Protein AF-A0A6A6ZU57-F1 (afdb_monomer_lite)

Organism: NCBI:txid1469910

pLDDT: mean 95.14, std 3.38, range [66.38, 98.56]

Structure (mmCIF, N/CA/C/O backbone):
data_AF-A0A6A6ZU57-F1
#
_entry.id   AF-A0A6A6ZU57-F1
#
loop_
_atom_site.group_PDB
_atom_site.id
_atom_site.type_symbol
_atom_site.label_atom_id
_atom_site.label_alt_id
_atom_site.label_comp_id
_atom_site.label_asym_id
_atom_site.label_entity_id
_atom_site.label_seq_id
_atom_site.pdbx_PDB_ins_code
_atom_site.Cartn_x
_atom_site.Cartn_y
_atom_site.Cartn_z
_atom_site.occupancy
_atom_site.B_iso_or_equiv
_atom_site.auth_seq_id
_atom_site.auth_comp_id
_atom_site.auth_asym_id
_atom_site.auth_atom_id
_atom_site.pdbx_PDB_model_num
ATOM 1 N N . LEU A 1 1 ? -26.304 -3.532 29.008 1.00 85.50 1 LEU A N 1
ATOM 2 C CA . LEU A 1 1 ? -24.822 -3.508 28.986 1.00 85.50 1 LEU A CA 1
ATOM 3 C C . LEU A 1 1 ? -24.227 -3.633 30.388 1.00 85.50 1 LEU A C 1
ATOM 5 O O . LEU A 1 1 ? -23.482 -4.578 30.589 1.00 85.50 1 LEU A O 1
ATOM 9 N N . TYR A 1 2 ? -24.625 -2.811 31.371 1.00 88.25 2 TYR A N 1
ATOM 10 C CA . TYR A 1 2 ? -24.140 -2.908 32.764 1.00 88.25 2 TYR A CA 1
ATOM 11 C C . TYR A 1 2 ? -24.148 -4.326 33.360 1.00 88.25 2 TYR A C 1
ATOM 13 O O . TYR A 1 2 ? -23.122 -4.768 33.855 1.00 88.25 2 TYR A O 1
ATOM 21 N N . ASN A 1 3 ? -25.242 -5.088 33.229 1.00 89.25 3 ASN A N 1
ATOM 22 C CA . ASN A 1 3 ? -25.292 -6.474 33.730 1.00 89.25 3 ASN A CA 1
ATOM 23 C C . ASN A 1 3 ? -24.221 -7.390 33.112 1.00 89.25 3 ASN A C 1
ATOM 25 O O . ASN A 1 3 ? -23.729 -8.286 33.787 1.00 89.25 3 ASN A O 1
ATOM 29 N N . GLN A 1 4 ? -23.853 -7.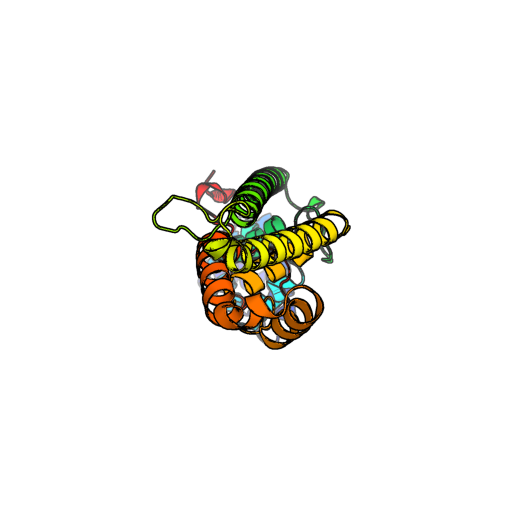173 31.843 1.00 90.62 4 GLN A N 1
ATOM 30 C CA . GLN A 1 4 ? -22.781 -7.940 31.203 1.00 90.62 4 GLN A CA 1
ATOM 31 C C . GLN A 1 4 ? -21.405 -7.529 31.741 1.00 90.62 4 GLN A C 1
ATOM 33 O O . GLN A 1 4 ? -20.574 -8.394 31.983 1.00 90.62 4 GLN A O 1
ATOM 38 N N . ILE A 1 5 ? -21.193 -6.231 31.986 1.00 89.31 5 ILE A N 1
ATOM 39 C CA . ILE A 1 5 ? -19.952 -5.706 32.576 1.00 89.31 5 ILE A CA 1
ATOM 40 C C . ILE A 1 5 ? -19.783 -6.238 34.000 1.00 89.31 5 ILE A C 1
ATOM 42 O O . ILE A 1 5 ? -18.746 -6.806 34.318 1.00 89.31 5 ILE A O 1
ATOM 46 N N . PHE A 1 6 ? -20.820 -6.139 34.839 1.00 89.25 6 PHE A N 1
ATOM 47 C CA . PHE A 1 6 ? -20.797 -6.723 36.180 1.00 89.25 6 PHE A CA 1
ATOM 48 C C . PHE A 1 6 ? -20.577 -8.234 36.131 1.00 89.25 6 PHE A C 1
ATOM 50 O O . PHE A 1 6 ? -19.793 -8.751 36.914 1.00 89.25 6 PHE A O 1
ATOM 57 N N . GLY A 1 7 ? -21.196 -8.939 35.180 1.00 88.69 7 GLY A N 1
ATOM 58 C CA . GLY A 1 7 ? -20.925 -10.357 34.948 1.00 88.69 7 GLY A CA 1
ATOM 59 C C . GLY A 1 7 ? -19.458 -10.647 34.602 1.00 88.69 7 GLY A C 1
ATOM 60 O O . GLY A 1 7 ? -18.905 -11.624 35.104 1.00 88.69 7 GLY A O 1
ATOM 61 N N . ALA A 1 8 ? -18.806 -9.789 33.813 1.00 90.31 8 ALA A N 1
ATOM 62 C CA . ALA A 1 8 ? -17.403 -9.954 33.431 1.00 90.31 8 ALA A CA 1
ATOM 63 C C . ALA A 1 8 ? -16.451 -9.918 34.643 1.00 90.31 8 ALA A C 1
ATOM 65 O O . ALA A 1 8 ? -15.504 -10.702 34.680 1.00 90.31 8 ALA A O 1
ATOM 66 N N . PHE A 1 9 ? -16.747 -9.126 35.685 1.00 88.94 9 PHE A N 1
ATOM 67 C CA . PHE A 1 9 ? -16.003 -9.173 36.960 1.00 88.94 9 PHE A CA 1
ATOM 68 C C . PHE A 1 9 ? -16.039 -10.560 37.623 1.00 88.94 9 PHE A C 1
ATOM 70 O O . PHE A 1 9 ? -15.097 -10.945 38.311 1.00 88.94 9 PHE A O 1
ATOM 77 N N . TYR A 1 10 ? -17.095 -11.337 37.379 1.00 92.06 10 TYR A N 1
ATOM 78 C CA . TYR A 1 10 ? -17.250 -12.713 37.857 1.00 92.06 10 TYR A CA 1
ATOM 79 C C . TYR A 1 10 ? -16.902 -13.758 36.787 1.00 92.06 10 TYR A C 1
ATOM 81 O O . TYR A 1 10 ? -17.312 -14.912 36.898 1.00 92.06 10 TYR A O 1
ATOM 89 N N . LYS A 1 11 ? -16.139 -13.374 35.753 1.00 87.81 11 LYS A N 1
ATOM 90 C CA . LYS A 1 11 ? -15.709 -14.241 34.642 1.00 87.81 11 LYS A CA 1
ATOM 91 C C . LYS A 1 11 ? -16.856 -14.801 33.790 1.00 87.81 11 LYS A C 1
ATOM 93 O O . LYS A 1 11 ? -16.673 -15.802 33.098 1.00 87.81 11 LYS A O 1
ATOM 98 N N . PHE A 1 12 ? -18.029 -14.165 33.797 1.00 90.44 12 PHE A N 1
ATOM 99 C CA . PHE A 1 12 ? -19.066 -14.489 32.820 1.00 90.44 12 PHE A CA 1
ATOM 100 C C . PHE A 1 12 ? -18.711 -13.902 31.453 1.00 90.44 12 PHE A C 1
ATOM 102 O O . PHE A 1 12 ? -18.324 -12.738 31.343 1.00 90.44 12 PHE A O 1
ATOM 109 N N . ALA A 1 13 ? -18.879 -14.714 30.408 1.00 90.88 13 ALA A N 1
ATOM 110 C CA . ALA A 1 13 ? -18.640 -14.287 29.038 1.00 90.88 13 ALA A CA 1
ATOM 111 C C . ALA A 1 13 ? -19.653 -13.221 28.589 1.00 90.88 13 ALA A C 1
ATOM 113 O O . ALA A 1 13 ? -20.850 -13.297 28.894 1.00 90.88 13 ALA A O 1
ATOM 114 N N . LEU A 1 14 ? -19.172 -12.249 27.820 1.00 92.88 14 LEU A N 1
ATOM 115 C CA . LEU A 1 14 ? -19.999 -11.244 27.172 1.00 92.88 14 LEU A CA 1
ATOM 116 C C . LEU A 1 14 ? -20.856 -11.888 26.084 1.00 92.88 14 LEU A C 1
ATOM 118 O O . LEU A 1 14 ? -20.416 -12.747 25.321 1.00 92.88 14 LEU A O 1
ATOM 122 N N . ARG A 1 15 ? -22.092 -11.412 25.968 1.00 94.44 15 ARG A N 1
ATOM 123 C CA . ARG A 1 15 ? -22.993 -11.755 24.868 1.00 94.44 15 ARG A CA 1
ATOM 124 C C . ARG A 1 15 ? -22.815 -10.715 23.773 1.00 94.44 15 ARG A C 1
ATOM 126 O O . ARG A 1 15 ? -23.569 -9.743 23.711 1.00 94.44 15 ARG A O 1
ATOM 133 N N . ILE A 1 16 ? -21.774 -10.917 22.970 1.00 94.88 16 ILE A N 1
ATOM 134 C CA . ILE A 1 16 ? -21.413 -10.050 21.848 1.00 94.88 16 ILE A CA 1
ATOM 135 C C . ILE A 1 16 ? -22.207 -10.502 20.610 1.00 94.88 16 ILE A C 1
ATOM 137 O O . ILE A 1 16 ? -22.107 -11.673 20.243 1.00 94.88 16 ILE A O 1
ATOM 141 N N . PRO A 1 17 ? -22.997 -9.621 19.966 1.00 94.62 17 PRO A N 1
ATOM 142 C CA . PRO A 1 17 ? -23.665 -9.940 18.705 1.00 94.62 17 PRO A CA 1
ATOM 143 C C . PRO A 1 17 ? -22.641 -10.304 17.626 1.00 94.62 17 PRO A C 1
ATOM 145 O O . PRO A 1 17 ? -21.624 -9.619 17.505 1.00 94.62 17 PRO A O 1
ATOM 148 N N . SER A 1 18 ? -22.907 -11.348 16.841 1.00 93.12 18 SER A N 1
ATOM 149 C CA . SER A 1 18 ? -21.996 -11.862 15.801 1.00 93.12 18 SER A CA 1
ATOM 150 C C . SER A 1 18 ? -22.602 -11.868 14.394 1.00 93.12 18 SER A C 1
ATOM 152 O O . SER A 1 18 ? -21.959 -12.317 13.451 1.00 93.12 18 SER A O 1
ATOM 154 N N . ASP A 1 19 ? -23.821 -11.350 14.242 1.00 93.44 19 ASP A N 1
ATOM 155 C CA . ASP A 1 19 ? -24.607 -11.389 13.002 1.00 93.44 19 ASP A CA 1
ATOM 156 C C . ASP A 1 19 ? -23.911 -10.661 11.843 1.00 93.44 19 ASP A C 1
ATOM 158 O O . ASP A 1 19 ? -23.893 -11.146 10.714 1.00 93.44 19 ASP A O 1
ATOM 162 N N . THR A 1 20 ? -23.336 -9.485 12.115 1.00 96.00 20 THR A N 1
ATOM 163 C CA . THR A 1 20 ? -22.590 -8.690 11.134 1.00 96.00 20 THR A CA 1
ATOM 164 C C . THR A 1 20 ? -21.454 -7.936 11.815 1.00 96.00 20 THR A C 1
ATOM 166 O O . THR A 1 20 ? -21.547 -7.590 12.993 1.00 96.00 20 THR A O 1
ATOM 169 N N . ILE A 1 21 ? -20.413 -7.584 11.057 1.00 96.81 21 ILE A N 1
ATOM 170 C CA . ILE A 1 21 ? -19.305 -6.780 11.589 1.00 96.81 21 ILE A CA 1
ATOM 171 C C . ILE A 1 21 ? -19.779 -5.427 12.142 1.00 96.81 21 ILE A C 1
ATOM 173 O O . ILE A 1 21 ? -19.271 -4.960 13.157 1.00 96.81 21 ILE A O 1
ATOM 177 N N . ASN A 1 22 ? -20.804 -4.827 11.530 1.00 95.19 22 ASN A N 1
ATOM 178 C CA . ASN A 1 22 ? -21.354 -3.545 11.964 1.00 95.19 22 ASN A CA 1
ATOM 179 C C . ASN A 1 22 ? -22.115 -3.662 13.291 1.00 95.19 22 ASN A C 1
ATOM 181 O O . ASN A 1 22 ? -21.954 -2.798 14.152 1.00 95.19 22 ASN A O 1
ATOM 185 N N . THR A 1 23 ? -22.910 -4.723 13.484 1.00 96.38 23 THR A N 1
ATOM 186 C CA . THR A 1 23 ? -23.616 -4.947 14.758 1.00 96.38 23 THR A CA 1
ATOM 187 C C . THR A 1 23 ? -22.633 -5.240 15.887 1.00 96.38 23 THR A C 1
ATOM 189 O O . THR A 1 23 ? -22.769 -4.670 16.973 1.00 96.38 23 THR A O 1
ATOM 192 N N . THR A 1 24 ? -21.592 -6.037 15.622 1.00 97.00 24 THR A N 1
ATOM 193 C CA . THR A 1 24 ? -20.492 -6.266 16.568 1.00 97.00 24 THR A CA 1
ATOM 194 C C . THR A 1 24 ? -19.755 -4.967 16.899 1.00 97.00 24 THR A C 1
ATOM 196 O O . THR A 1 24 ? -19.596 -4.650 18.074 1.00 97.00 24 THR A O 1
ATOM 199 N N . LEU A 1 25 ? -19.369 -4.168 15.897 1.00 96.50 25 LEU A N 1
ATOM 200 C CA . LEU A 1 25 ? -18.665 -2.897 16.094 1.00 96.50 25 LEU A CA 1
ATOM 201 C C . LEU A 1 25 ? -19.472 -1.918 16.956 1.00 96.50 25 LEU A C 1
ATOM 203 O O . LEU A 1 25 ? -18.951 -1.401 17.942 1.00 96.50 25 LEU A O 1
ATOM 207 N N . SER A 1 26 ? -20.752 -1.704 16.640 1.00 95.75 26 SER A N 1
ATOM 208 C CA . SER A 1 26 ? -21.618 -0.819 17.429 1.00 95.75 26 SER A CA 1
ATOM 209 C C . SER A 1 26 ? -21.795 -1.296 18.874 1.00 95.75 26 SER A C 1
ATOM 211 O O . SER A 1 26 ? -21.868 -0.474 19.794 1.00 95.75 26 SER A O 1
ATOM 213 N N . PHE A 1 27 ? -21.830 -2.614 19.100 1.00 96.12 27 PHE A N 1
ATOM 214 C CA . PHE A 1 27 ? -21.814 -3.176 20.449 1.00 96.12 27 PHE A CA 1
ATOM 215 C C . PHE A 1 27 ? -20.490 -2.876 21.166 1.00 96.12 27 PHE A C 1
ATOM 217 O O . PHE A 1 27 ? -20.518 -2.387 22.297 1.00 96.12 27 PHE A O 1
ATOM 224 N N . CYS A 1 28 ? -19.350 -3.122 20.511 1.00 95.75 28 CYS A N 1
ATOM 225 C CA . CYS A 1 28 ? -18.014 -2.868 21.052 1.00 95.75 28 CYS A CA 1
ATOM 226 C C . CYS A 1 28 ? -17.828 -1.395 21.439 1.00 95.75 28 CYS A C 1
ATOM 228 O O . CYS A 1 28 ? -17.395 -1.107 22.548 1.00 95.75 28 CYS A O 1
ATOM 230 N N . GLU A 1 29 ? -18.228 -0.458 20.581 1.00 95.12 29 GLU A N 1
ATOM 231 C CA . GLU A 1 29 ? -18.166 0.980 20.874 1.00 95.12 29 GLU A CA 1
ATOM 232 C C . GLU A 1 29 ? -19.027 1.356 22.089 1.00 95.12 29 GLU A C 1
ATOM 234 O O . GLU A 1 29 ? -18.595 2.109 22.963 1.00 95.12 29 GLU A O 1
ATOM 239 N N . SER A 1 30 ? -20.237 0.796 22.178 1.00 95.38 30 SER A N 1
ATOM 240 C CA . SER A 1 30 ? -21.161 1.082 23.280 1.00 95.38 30 SER A CA 1
ATOM 241 C C . SER A 1 30 ? -20.655 0.540 24.616 1.00 95.38 30 SER A C 1
ATOM 243 O O . SER A 1 30 ? -20.772 1.218 25.637 1.00 95.38 30 SER A O 1
ATOM 245 N N . ILE A 1 31 ? -20.108 -0.680 24.633 1.00 94.94 31 ILE A N 1
ATOM 246 C CA . ILE A 1 31 ? -19.596 -1.283 25.866 1.00 94.94 31 ILE A CA 1
ATOM 247 C C . ILE A 1 31 ? -18.274 -0.639 26.296 1.00 94.94 31 ILE A C 1
ATOM 249 O O . ILE A 1 31 ? -18.115 -0.383 27.485 1.00 94.94 31 ILE A O 1
ATOM 253 N N . LEU A 1 32 ? -17.391 -0.288 25.350 1.00 94.69 32 LEU A N 1
ATOM 254 C CA . LEU A 1 32 ? -16.120 0.383 25.638 1.00 94.69 32 LEU A CA 1
ATOM 255 C C . LEU A 1 32 ? -16.306 1.779 26.205 1.00 94.69 32 LEU A C 1
ATOM 257 O O . LEU A 1 32 ? -15.535 2.188 27.065 1.00 94.69 32 LEU A O 1
ATOM 261 N N . LYS A 1 33 ? -17.349 2.496 25.777 1.00 93.81 33 LYS A N 1
ATOM 262 C CA . LYS A 1 33 ? -17.713 3.763 26.409 1.00 93.81 33 LYS A CA 1
ATOM 263 C C . LYS A 1 33 ? -17.968 3.567 27.907 1.00 93.81 33 LYS A C 1
ATOM 265 O O . LYS A 1 33 ? -17.381 4.258 28.726 1.00 93.81 33 LYS A O 1
ATOM 270 N N . ILE A 1 34 ? -18.785 2.573 28.262 1.00 94.12 34 ILE A N 1
ATOM 271 C CA . ILE A 1 34 ? -19.145 2.311 29.661 1.00 94.12 34 ILE A CA 1
ATOM 272 C C . ILE A 1 34 ? -17.940 1.791 30.455 1.00 94.12 34 ILE A C 1
ATOM 274 O O . ILE A 1 34 ? -17.734 2.219 31.586 1.00 94.12 34 ILE A O 1
ATOM 278 N N . THR A 1 35 ? -17.140 0.871 29.908 1.00 94.06 35 THR A N 1
ATOM 279 C CA . THR A 1 35 ? -15.964 0.359 30.632 1.00 94.06 35 THR A CA 1
ATOM 280 C C . THR A 1 35 ? -14.837 1.372 30.726 1.00 94.06 35 THR A C 1
ATOM 282 O O . THR A 1 35 ? -14.110 1.347 31.713 1.00 94.06 35 THR A O 1
ATOM 285 N N . GLY A 1 36 ? -14.716 2.276 29.753 1.00 92.62 36 GLY A N 1
ATOM 286 C CA . GLY A 1 36 ? -13.828 3.430 29.830 1.00 92.62 36 GLY A CA 1
ATOM 287 C C . GLY A 1 36 ? -14.224 4.352 30.981 1.00 92.62 36 GLY A C 1
ATOM 288 O O . GLY A 1 36 ? -13.386 4.650 31.826 1.00 92.62 36 GLY A O 1
ATOM 289 N N . ASP A 1 37 ? -15.512 4.702 31.082 1.00 92.50 37 ASP A N 1
ATOM 290 C CA . ASP A 1 37 ? -16.044 5.526 32.179 1.00 92.50 37 ASP A CA 1
ATOM 291 C C . ASP A 1 37 ? -15.849 4.866 33.562 1.00 92.50 37 ASP A C 1
ATOM 293 O O . ASP A 1 37 ? -15.679 5.552 34.568 1.00 92.50 37 ASP A O 1
ATOM 297 N N . LEU A 1 38 ? -15.866 3.529 33.620 1.00 92.25 38 LEU A N 1
ATOM 298 C CA . LEU A 1 38 ? -15.665 2.741 34.842 1.00 92.25 38 LEU A CA 1
ATOM 299 C C . LEU A 1 38 ? -14.199 2.350 35.109 1.00 92.25 38 LEU A C 1
ATOM 301 O O . LEU A 1 38 ? -13.926 1.738 36.141 1.00 92.25 38 LEU A O 1
ATOM 305 N N . GLY A 1 39 ? -13.267 2.650 34.198 1.00 92.50 39 GLY A N 1
ATOM 306 C CA . GLY A 1 39 ? -11.856 2.267 34.315 1.00 92.50 39 GLY A CA 1
ATOM 307 C C . GLY A 1 39 ? -11.605 0.752 34.316 1.00 92.50 39 GLY A C 1
ATOM 308 O O . GLY A 1 39 ? -10.705 0.283 35.004 1.00 92.50 39 GLY A O 1
ATOM 309 N N . CYS A 1 40 ? -12.415 -0.032 33.596 1.00 93.56 40 CYS A N 1
ATOM 310 C CA . CYS A 1 40 ? -12.375 -1.501 33.632 1.00 93.56 40 CYS A CA 1
ATOM 311 C C . CYS A 1 40 ? -12.315 -2.174 32.249 1.00 93.56 40 CYS A C 1
ATOM 313 O O . CYS A 1 40 ? -12.740 -3.319 32.082 1.00 93.56 40 CYS A O 1
ATOM 315 N N . THR A 1 41 ? -11.785 -1.474 31.243 1.00 93.56 41 THR A N 1
ATOM 316 C CA . THR A 1 41 ? -11.691 -1.965 29.856 1.00 93.56 41 THR A CA 1
ATOM 317 C C . THR A 1 41 ? -10.885 -3.262 29.718 1.00 93.56 41 THR A C 1
ATOM 319 O O . THR A 1 41 ? -11.257 -4.123 28.919 1.00 93.56 41 THR A O 1
ATOM 322 N N . ASP A 1 42 ? -9.862 -3.468 30.551 1.00 92.50 42 ASP A N 1
ATOM 323 C CA . ASP A 1 42 ? -9.033 -4.685 30.543 1.00 92.50 42 ASP A CA 1
ATOM 324 C C . ASP A 1 42 ? -9.836 -5.976 30.727 1.00 92.50 42 ASP A C 1
ATOM 326 O O . ASP A 1 42 ? -9.500 -7.006 30.149 1.00 92.50 42 ASP A O 1
ATOM 330 N N . LEU A 1 43 ? -10.950 -5.921 31.466 1.00 92.50 43 LEU A N 1
ATOM 331 C CA . LEU A 1 43 ? -11.795 -7.091 31.735 1.00 92.50 43 LEU A CA 1
ATOM 332 C C . LEU A 1 43 ? -12.470 -7.652 30.480 1.00 92.50 43 LEU A C 1
ATOM 334 O O . LEU A 1 43 ? -12.891 -8.812 30.458 1.00 92.50 43 LEU A O 1
ATOM 338 N N . ILE A 1 44 ? -12.641 -6.813 29.458 1.00 92.81 44 ILE A N 1
ATOM 339 C CA . ILE A 1 44 ? -13.430 -7.134 28.267 1.00 92.81 44 ILE A CA 1
ATOM 340 C C . ILE A 1 44 ? -12.610 -7.145 26.975 1.00 92.81 44 ILE A C 1
ATOM 342 O O . ILE A 1 44 ? -13.112 -7.604 25.946 1.00 92.81 44 ILE A O 1
ATOM 346 N N . ARG A 1 45 ? -11.360 -6.671 27.034 1.00 92.88 45 ARG A N 1
ATOM 347 C CA . ARG A 1 45 ? -10.452 -6.470 25.898 1.00 92.88 45 ARG A CA 1
ATOM 348 C C . ARG A 1 45 ? -10.306 -7.732 25.041 1.00 92.88 45 ARG A C 1
ATOM 350 O O . ARG A 1 45 ? -10.623 -7.705 23.851 1.00 92.88 45 ARG A O 1
ATOM 357 N N . ASP A 1 46 ? -9.955 -8.857 25.664 1.00 91.75 46 ASP A N 1
ATOM 358 C CA . ASP A 1 46 ? -9.723 -10.138 24.976 1.00 91.75 46 ASP A CA 1
ATOM 359 C C . ASP A 1 46 ? -10.992 -10.713 24.339 1.00 91.75 46 ASP A C 1
ATOM 361 O O . ASP A 1 46 ? -10.967 -11.247 23.225 1.00 91.75 46 ASP A O 1
ATOM 365 N N . GLN A 1 47 ? -12.129 -10.585 25.029 1.00 94.31 47 GLN A N 1
ATOM 366 C CA . GLN A 1 47 ? -13.416 -11.077 24.535 1.00 94.31 47 GLN A CA 1
ATOM 367 C C . GLN A 1 47 ? -13.869 -10.282 23.307 1.00 94.31 47 GLN A C 1
ATOM 369 O O . GLN A 1 47 ? -14.334 -10.869 22.328 1.00 94.31 47 GLN A O 1
ATOM 374 N N . ILE A 1 48 ? -13.688 -8.956 23.330 1.00 95.12 48 ILE A N 1
ATOM 375 C CA . ILE A 1 48 ? -13.966 -8.090 22.181 1.00 95.12 48 ILE A CA 1
ATOM 376 C C . ILE A 1 48 ? -13.029 -8.412 21.020 1.00 95.12 48 ILE A C 1
ATOM 378 O O . ILE A 1 48 ? -13.502 -8.597 19.899 1.00 95.12 48 ILE A O 1
ATOM 382 N N . ALA A 1 49 ? -11.722 -8.505 21.277 1.00 94.38 49 ALA A N 1
ATOM 383 C CA . ALA A 1 49 ? -10.741 -8.824 20.248 1.00 94.38 49 ALA A CA 1
ATOM 384 C C . ALA A 1 49 ? -11.085 -10.153 19.558 1.00 94.38 49 ALA A C 1
ATOM 386 O O . ALA A 1 49 ? -11.151 -10.216 18.332 1.00 94.38 49 ALA A O 1
ATOM 387 N N . THR A 1 50 ? -11.409 -11.184 20.341 1.00 94.69 50 THR A N 1
ATOM 388 C CA . THR A 1 50 ? -11.817 -12.500 19.828 1.00 94.69 50 THR A CA 1
ATOM 389 C C . THR A 1 50 ? -13.080 -12.412 18.971 1.00 94.69 50 THR A C 1
ATOM 391 O O . THR A 1 50 ? -13.125 -12.975 17.876 1.00 94.69 50 THR A O 1
ATOM 394 N N . ALA A 1 51 ? -14.101 -11.681 19.427 1.00 95.75 51 ALA A N 1
ATOM 395 C CA . ALA A 1 51 ? -15.350 -11.530 18.685 1.00 95.75 51 ALA A CA 1
ATOM 396 C C . ALA A 1 51 ? -15.169 -10.770 17.362 1.00 95.75 51 ALA A C 1
ATOM 398 O O . ALA A 1 51 ? -15.777 -11.138 16.359 1.00 95.75 51 ALA A O 1
ATOM 399 N N . LEU A 1 52 ? -14.309 -9.748 17.327 1.00 96.50 52 LEU A N 1
ATOM 400 C CA . LEU A 1 52 ? -13.978 -9.029 16.095 1.00 96.50 52 LEU A CA 1
ATOM 401 C C . LEU A 1 52 ? -13.211 -9.924 15.116 1.00 96.50 52 LEU A C 1
ATOM 403 O O . LEU A 1 52 ? -13.567 -9.992 13.940 1.00 96.50 52 LEU A O 1
ATOM 407 N N . GLN A 1 53 ? -12.210 -10.664 15.598 1.00 95.12 53 GLN A N 1
ATOM 408 C CA . GLN A 1 53 ? -11.415 -11.582 14.773 1.00 95.12 53 GLN A CA 1
ATOM 409 C C . GLN A 1 53 ? -12.248 -12.732 14.185 1.00 95.12 53 GLN A C 1
ATOM 411 O O . GLN A 1 53 ? -11.943 -13.229 13.098 1.00 95.12 53 GLN A O 1
ATOM 416 N N . ALA A 1 54 ? -13.348 -13.121 14.838 1.00 96.19 54 ALA A N 1
ATOM 417 C CA . ALA A 1 54 ? -14.266 -14.134 14.320 1.00 96.19 54 ALA A CA 1
ATOM 418 C C . ALA A 1 54 ? -14.901 -13.752 12.964 1.00 96.19 54 ALA A C 1
ATOM 420 O O . ALA A 1 54 ? -15.253 -14.645 12.192 1.00 96.19 54 ALA A O 1
ATOM 421 N N . HIS A 1 55 ? -14.976 -12.456 12.629 1.00 96.38 55 HIS A N 1
ATOM 422 C CA . HIS A 1 55 ? -15.464 -11.965 11.329 1.00 96.38 55 HIS A CA 1
ATOM 423 C C . HIS A 1 55 ? -14.447 -12.105 10.186 1.00 96.38 55 HIS A C 1
ATOM 425 O O . HIS A 1 55 ? -14.809 -11.945 9.017 1.00 96.38 55 HIS A O 1
ATOM 431 N N . ARG A 1 56 ? -13.183 -12.431 10.491 1.00 94.25 56 ARG A N 1
ATOM 432 C CA . ARG A 1 56 ? -12.115 -12.711 9.516 1.00 94.25 56 ARG A CA 1
ATOM 433 C C . ARG A 1 56 ? -12.017 -11.630 8.432 1.00 94.25 56 ARG A C 1
ATOM 435 O O . ARG A 1 56 ? -11.743 -10.473 8.711 1.00 94.25 56 ARG A O 1
ATOM 442 N N . HIS A 1 57 ? -12.265 -11.991 7.178 1.00 93.81 57 HIS A N 1
ATOM 443 C CA . HIS A 1 57 ? -12.140 -11.101 6.034 1.00 93.81 57 HIS A CA 1
ATOM 444 C C . HIS A 1 57 ? -13.079 -9.880 6.086 1.00 93.81 57 HIS A C 1
ATOM 446 O O . HIS A 1 57 ? -12.705 -8.787 5.655 1.00 93.81 57 HIS A O 1
ATOM 452 N N . ALA A 1 58 ? -14.275 -10.039 6.668 1.00 96.31 58 ALA A N 1
ATOM 453 C CA . ALA A 1 58 ? -15.222 -8.938 6.823 1.00 96.31 58 ALA A CA 1
ATOM 454 C C . ALA A 1 58 ? -14.702 -7.857 7.786 1.00 96.31 58 ALA A C 1
ATOM 456 O O . ALA A 1 58 ? -15.007 -6.683 7.586 1.00 96.31 58 ALA A O 1
ATOM 457 N N . LEU A 1 59 ? -13.877 -8.228 8.776 1.00 97.50 59 LEU A N 1
ATOM 458 C CA . LEU A 1 59 ? -13.210 -7.275 9.666 1.00 97.50 59 LEU A CA 1
ATOM 459 C C . LEU A 1 59 ? -12.250 -6.377 8.878 1.00 97.50 59 LEU A C 1
ATOM 461 O O . LEU A 1 59 ? -12.401 -5.162 8.903 1.00 97.50 59 LEU A O 1
ATOM 465 N N . TYR A 1 60 ? -11.302 -6.959 8.143 1.00 97.25 60 TYR A N 1
ATOM 466 C CA . TYR A 1 60 ? -10.292 -6.184 7.408 1.00 97.25 60 TYR A CA 1
ATOM 467 C C . TYR A 1 60 ? -10.905 -5.327 6.295 1.00 97.25 60 TYR A C 1
ATOM 469 O O . TYR A 1 60 ? -10.495 -4.188 6.073 1.00 97.25 60 TYR A O 1
ATOM 477 N N . THR A 1 61 ? -11.963 -5.829 5.655 1.00 97.12 61 THR A N 1
ATOM 478 C CA . THR A 1 61 ? -12.749 -5.034 4.703 1.00 97.12 61 THR A CA 1
ATOM 479 C C . THR A 1 61 ? -13.398 -3.837 5.398 1.00 97.12 61 THR A C 1
ATOM 481 O O . THR A 1 61 ? -13.287 -2.716 4.911 1.00 97.12 61 THR A O 1
ATOM 484 N N . ALA A 1 62 ? -14.019 -4.040 6.565 1.00 97.62 62 ALA A N 1
ATOM 485 C CA . ALA A 1 62 ? -14.616 -2.952 7.334 1.00 97.62 62 ALA A CA 1
ATOM 486 C C . ALA A 1 62 ? -13.574 -1.936 7.832 1.00 97.62 62 ALA A C 1
ATOM 488 O O . ALA A 1 62 ? -13.873 -0.741 7.856 1.00 97.62 62 ALA A O 1
ATOM 489 N N . ILE A 1 63 ? -12.360 -2.382 8.183 1.00 98.12 63 ILE A N 1
ATOM 490 C CA . ILE A 1 63 ? -11.247 -1.494 8.550 1.00 98.12 63 ILE A CA 1
ATOM 491 C C . ILE A 1 63 ? -10.899 -0.570 7.386 1.00 98.12 63 ILE A C 1
ATOM 493 O O . ILE A 1 63 ? -10.861 0.642 7.570 1.00 98.12 63 ILE A O 1
ATOM 497 N N . LYS A 1 64 ? -10.728 -1.113 6.178 1.00 97.19 64 LYS A N 1
ATOM 498 C CA . LYS A 1 64 ? -10.412 -0.340 4.967 1.00 97.19 64 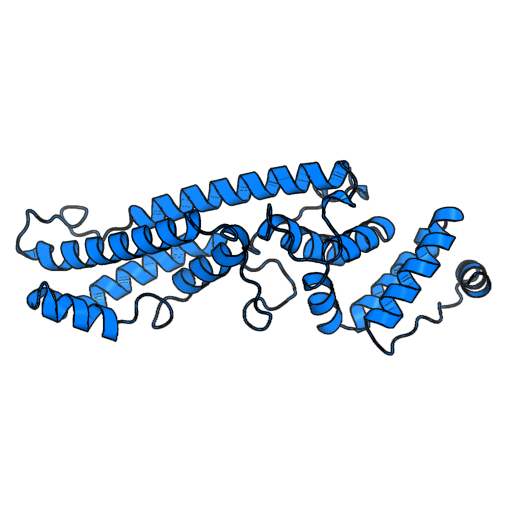LYS A CA 1
ATOM 499 C C . LYS A 1 64 ? -11.481 0.703 4.601 1.00 97.19 64 LYS A C 1
ATOM 501 O O . LYS A 1 64 ? -11.136 1.738 4.024 1.00 97.19 64 LYS A O 1
ATOM 506 N N . GLU A 1 65 ? -12.750 0.456 4.929 1.00 97.31 65 GLU A N 1
ATOM 507 C CA . GLU A 1 65 ? -13.863 1.384 4.663 1.00 97.31 65 GLU A CA 1
ATOM 508 C C . GLU A 1 65 ? -13.943 2.561 5.654 1.00 97.31 65 GLU A C 1
ATOM 510 O O . GLU A 1 65 ? -14.431 3.631 5.284 1.00 97.31 65 GLU A O 1
ATOM 515 N N . ASP A 1 66 ? -13.438 2.419 6.886 1.00 97.75 66 ASP A N 1
ATOM 516 C CA . ASP A 1 66 ? -13.347 3.541 7.834 1.00 97.75 66 ASP A CA 1
ATOM 517 C C . ASP A 1 66 ? -12.169 3.419 8.828 1.00 97.75 66 ASP A C 1
ATOM 519 O O . ASP A 1 66 ? -12.376 3.246 10.036 1.00 97.75 66 ASP A O 1
ATOM 523 N N . PRO A 1 67 ? -10.908 3.522 8.363 1.00 97.62 67 PRO A N 1
ATOM 524 C CA . PRO A 1 67 ? -9.736 3.207 9.176 1.00 97.62 67 PRO A CA 1
ATOM 525 C C . PRO A 1 67 ? -9.627 4.048 10.445 1.00 97.62 67 PRO A C 1
ATOM 527 O O . PRO A 1 67 ? -9.277 3.529 11.497 1.00 97.62 67 PRO A O 1
ATOM 530 N N . ALA A 1 68 ? -9.967 5.339 10.393 1.00 97.25 68 ALA A N 1
ATOM 531 C CA . ALA A 1 68 ? -9.866 6.211 11.563 1.00 97.25 68 ALA A CA 1
ATOM 532 C C . ALA A 1 68 ? -10.826 5.788 12.689 1.00 97.25 68 ALA A C 1
ATOM 534 O O . ALA A 1 68 ? -10.467 5.873 13.864 1.00 97.25 68 ALA A O 1
ATOM 535 N N . ARG A 1 69 ? -12.020 5.278 12.358 1.00 97.00 69 ARG A N 1
ATOM 536 C CA . ARG A 1 69 ? -12.957 4.730 13.351 1.00 97.00 69 ARG A CA 1
ATOM 537 C C . ARG A 1 69 ? -12.390 3.482 14.021 1.00 97.00 69 ARG A C 1
ATOM 539 O O . ARG A 1 69 ? -12.397 3.386 15.247 1.00 97.00 69 ARG A O 1
ATOM 546 N N . TRP A 1 70 ? -11.845 2.567 13.223 1.00 97.75 70 TRP A N 1
ATOM 547 C CA . TRP A 1 70 ? -11.217 1.343 13.722 1.00 97.75 70 TRP A CA 1
ATOM 548 C C . TRP A 1 70 ? -9.939 1.610 14.511 1.00 97.75 70 TRP A C 1
ATOM 550 O O . TRP A 1 70 ? -9.694 0.934 15.503 1.00 97.75 70 TRP A O 1
ATOM 560 N N . LEU A 1 71 ? -9.170 2.636 14.146 1.00 97.38 71 LEU A N 1
ATOM 561 C CA . LEU A 1 71 ? -7.978 3.029 14.885 1.00 97.38 71 LEU A CA 1
ATOM 562 C C . LEU A 1 71 ? -8.329 3.545 16.286 1.00 97.38 71 LEU A C 1
ATOM 564 O O . LEU A 1 71 ? -7.665 3.180 17.251 1.00 97.38 71 LEU A O 1
ATOM 568 N N . LYS A 1 72 ? -9.412 4.324 16.432 1.00 96.00 72 LYS A N 1
ATOM 569 C CA . LYS A 1 72 ? -9.918 4.735 17.757 1.00 96.00 72 LYS A CA 1
ATOM 570 C C . LYS A 1 72 ? -10.296 3.531 18.612 1.00 96.00 72 LYS A C 1
ATOM 572 O O . LYS A 1 72 ? -9.921 3.472 19.779 1.00 96.00 72 LYS A O 1
ATOM 577 N N . LEU A 1 73 ? -11.011 2.574 18.019 1.00 95.94 73 LEU A N 1
ATOM 578 C CA . LEU A 1 73 ? -11.375 1.329 18.689 1.00 95.94 73 LEU A CA 1
ATOM 579 C C . LEU A 1 73 ? -10.127 0.546 19.118 1.00 95.94 73 LEU A C 1
ATOM 581 O O . LEU A 1 73 ? -10.056 0.084 20.252 1.00 95.94 73 LEU A O 1
ATOM 585 N N . ALA A 1 74 ? -9.136 0.438 18.231 1.00 96.62 74 ALA A N 1
ATOM 586 C CA . ALA A 1 74 ? -7.883 -0.255 18.494 1.00 96.62 74 ALA A CA 1
ATOM 587 C C . ALA A 1 74 ? -7.101 0.375 19.649 1.00 96.62 74 ALA A C 1
ATOM 589 O O . ALA A 1 74 ? -6.540 -0.360 20.447 1.00 96.62 74 ALA A O 1
ATOM 590 N N . ILE A 1 75 ? -7.111 1.706 19.774 1.00 95.00 75 ILE A N 1
ATOM 591 C CA . ILE A 1 75 ? -6.478 2.424 20.888 1.00 95.00 75 ILE A CA 1
ATOM 592 C C . ILE A 1 75 ? -7.189 2.130 22.203 1.00 95.00 75 ILE A C 1
ATOM 594 O O . ILE A 1 75 ? -6.538 1.763 23.173 1.00 95.00 75 ILE A O 1
ATOM 598 N N . SER A 1 76 ? -8.521 2.220 22.241 1.00 93.94 76 SER A N 1
ATOM 599 C CA . SER A 1 76 ? -9.280 1.873 23.450 1.00 93.94 76 SER A CA 1
ATOM 600 C C . SER A 1 76 ? -9.112 0.408 23.857 1.00 93.94 76 SER A C 1
ATOM 602 O O . SER A 1 76 ? -9.226 0.086 25.034 1.00 93.94 76 SER A O 1
ATOM 604 N N . LEU A 1 77 ? -8.860 -0.473 22.887 1.00 94.88 77 LEU A N 1
ATOM 605 C CA . LEU A 1 77 ? -8.616 -1.896 23.094 1.00 94.88 77 LEU A CA 1
ATOM 606 C C . LEU A 1 77 ? -7.137 -2.266 23.188 1.00 94.88 77 LEU A C 1
ATOM 608 O O . LEU A 1 77 ? -6.870 -3.441 23.417 1.00 94.88 77 LEU A O 1
ATOM 612 N N . GLU A 1 78 ? -6.188 -1.329 23.074 1.00 95.38 78 GLU A N 1
ATOM 613 C CA . GLU A 1 78 ? -4.735 -1.601 22.957 1.00 95.38 78 GLU A CA 1
ATOM 614 C C . GLU A 1 78 ? -4.470 -2.839 22.087 1.00 95.38 78 GLU A C 1
ATOM 616 O O . GLU A 1 78 ? -3.801 -3.792 22.478 1.00 95.38 78 GLU A O 1
ATOM 621 N N . ASN A 1 79 ? -5.134 -2.881 20.929 1.00 95.69 79 ASN A N 1
ATOM 622 C CA . ASN A 1 79 ? -5.110 -4.032 20.044 1.00 95.69 79 ASN A CA 1
ATOM 623 C C . ASN A 1 79 ? -4.150 -3.785 18.881 1.00 95.69 79 ASN A C 1
ATOM 625 O O . ASN A 1 79 ? -4.494 -3.103 17.912 1.00 95.69 79 ASN A O 1
ATOM 629 N N . ASP A 1 80 ? -2.975 -4.403 18.964 1.00 96.19 80 ASP A N 1
ATOM 630 C CA . ASP A 1 80 ? -1.879 -4.274 18.002 1.00 96.19 80 ASP A CA 1
ATOM 631 C C . ASP A 1 80 ? -2.295 -4.569 16.555 1.00 96.19 80 ASP A C 1
ATOM 633 O O . ASP A 1 80 ? -1.905 -3.850 15.632 1.00 96.19 80 ASP A O 1
ATOM 637 N N . ALA A 1 81 ? -3.105 -5.611 16.340 1.00 95.81 81 ALA A N 1
ATOM 638 C CA . ALA A 1 81 ? -3.500 -6.054 15.004 1.00 95.81 81 ALA A CA 1
ATOM 639 C C . ALA A 1 81 ? -4.465 -5.063 14.338 1.00 95.81 81 ALA A C 1
ATOM 641 O O . ALA A 1 81 ? -4.261 -4.675 13.188 1.00 95.81 81 ALA A O 1
ATOM 642 N N . LEU A 1 82 ? -5.494 -4.616 15.068 1.00 97.38 82 LEU A N 1
ATOM 643 C CA . LEU A 1 82 ? -6.437 -3.607 14.576 1.00 97.38 82 LEU A CA 1
ATOM 644 C C . LEU A 1 82 ? -5.741 -2.263 14.348 1.00 97.38 82 LEU A C 1
ATOM 646 O O . LEU A 1 82 ? -6.026 -1.580 13.364 1.00 97.38 82 LEU A O 1
ATOM 650 N N . TYR A 1 83 ? -4.821 -1.902 15.247 1.00 97.88 83 TYR A N 1
ATOM 651 C CA . TYR A 1 83 ? -4.048 -0.674 15.144 1.00 97.88 83 TYR A CA 1
ATOM 652 C C . TYR A 1 83 ? -3.179 -0.687 13.899 1.00 97.88 83 TYR A C 1
ATOM 654 O O . TYR A 1 83 ? -3.276 0.227 13.088 1.00 97.88 83 TYR A O 1
ATOM 662 N N . THR A 1 84 ? -2.386 -1.743 13.716 1.00 98.00 84 THR A N 1
ATOM 663 C CA . THR A 1 84 ? -1.499 -1.909 12.561 1.00 98.00 84 THR A CA 1
ATOM 664 C C . THR A 1 84 ? -2.266 -1.791 11.250 1.00 98.00 84 THR A C 1
ATOM 666 O O . THR A 1 84 ? -1.918 -0.949 10.422 1.00 98.00 84 THR A O 1
ATOM 669 N N . GLU A 1 85 ? -3.352 -2.553 11.093 1.00 98.00 85 GLU A N 1
ATOM 670 C CA . GLU A 1 85 ? -4.154 -2.545 9.867 1.00 98.00 85 GLU A CA 1
ATOM 671 C C . GLU A 1 85 ? -4.697 -1.138 9.563 1.00 98.00 85 GLU A C 1
ATOM 673 O O . GLU A 1 85 ? -4.462 -0.572 8.492 1.00 98.00 85 GLU A O 1
ATOM 678 N N . ALA A 1 86 ? -5.389 -0.530 10.531 1.00 98.06 86 ALA A N 1
ATOM 679 C CA . ALA A 1 86 ? -6.011 0.777 10.355 1.00 98.06 86 ALA A CA 1
ATOM 680 C C . ALA A 1 86 ? -4.974 1.887 10.123 1.00 98.06 86 ALA A C 1
ATOM 682 O O . ALA A 1 86 ? -5.165 2.770 9.284 1.00 98.06 86 ALA A O 1
ATOM 683 N N . PHE A 1 87 ? -3.856 1.838 10.844 1.00 98.19 87 PHE A N 1
ATOM 684 C CA . PHE A 1 87 ? -2.799 2.834 10.767 1.00 98.19 87 PHE A CA 1
ATOM 685 C C . PHE A 1 87 ? -2.101 2.820 9.399 1.00 98.19 87 PHE A C 1
ATOM 687 O O . PHE A 1 87 ? -1.875 3.887 8.822 1.00 98.19 87 PHE A O 1
ATOM 694 N N . ILE A 1 88 ? -1.826 1.639 8.830 1.00 98.50 88 ILE A N 1
ATOM 695 C CA . ILE A 1 88 ? -1.230 1.508 7.489 1.00 98.50 88 ILE A CA 1
ATOM 696 C C . ILE A 1 88 ? -2.120 2.163 6.431 1.00 98.50 88 ILE A C 1
ATOM 698 O O . ILE A 1 8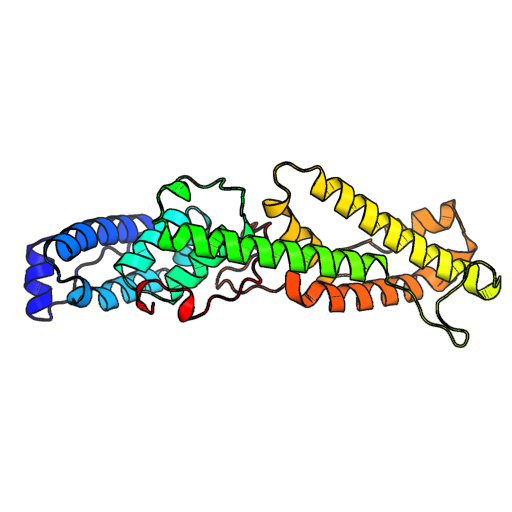8 ? -1.610 2.914 5.596 1.00 98.50 88 ILE A O 1
ATOM 702 N N . HIS A 1 89 ? -3.440 1.944 6.482 1.00 98.12 89 HIS A N 1
ATOM 703 C CA . HIS A 1 89 ? -4.369 2.589 5.551 1.00 98.12 89 HIS A CA 1
ATOM 704 C C . HIS A 1 89 ? -4.266 4.115 5.608 1.00 98.12 89 HIS A C 1
ATOM 706 O O . HIS A 1 89 ? -4.142 4.765 4.568 1.00 98.12 89 HIS A O 1
ATOM 712 N N . ILE A 1 90 ? -4.284 4.685 6.816 1.00 97.81 90 ILE A N 1
ATOM 713 C CA . ILE A 1 90 ? -4.241 6.137 7.022 1.00 97.81 90 ILE A CA 1
ATOM 714 C C . ILE A 1 90 ? -2.922 6.723 6.520 1.00 97.81 90 ILE A C 1
ATOM 716 O O . ILE A 1 90 ? -2.946 7.728 5.811 1.00 97.81 90 ILE A O 1
ATOM 720 N N . VAL A 1 91 ? -1.783 6.099 6.843 1.00 98.06 91 VAL A N 1
ATOM 721 C CA . VAL A 1 91 ? -0.470 6.569 6.373 1.00 98.06 91 VAL A CA 1
ATOM 722 C C . VAL A 1 91 ? -0.359 6.467 4.856 1.00 98.06 91 VAL A C 1
ATOM 724 O O . VAL A 1 91 ? 0.055 7.428 4.216 1.00 98.06 91 VAL A O 1
ATOM 727 N N . GLY A 1 92 ? -0.759 5.338 4.268 1.00 97.81 92 GLY A N 1
ATOM 728 C CA . GLY A 1 92 ? -0.672 5.121 2.825 1.00 97.81 92 GLY A CA 1
ATOM 729 C C . GLY A 1 92 ? -1.514 6.102 2.010 1.00 97.81 92 GLY A C 1
ATOM 730 O O . GLY A 1 92 ? -1.097 6.543 0.938 1.00 97.81 92 GLY A O 1
ATOM 731 N N . ALA A 1 93 ? -2.700 6.456 2.509 1.00 97.12 93 ALA A N 1
ATOM 732 C CA . ALA A 1 93 ? -3.599 7.393 1.842 1.00 97.12 93 ALA A CA 1
ATOM 733 C C . ALA A 1 93 ? -3.253 8.868 2.096 1.00 97.12 93 ALA A C 1
ATOM 735 O O . ALA A 1 93 ? -3.704 9.724 1.328 1.00 97.12 93 ALA A O 1
ATOM 736 N N . HIS A 1 94 ? -2.474 9.184 3.136 1.00 96.31 94 HIS A N 1
ATOM 737 C CA . HIS A 1 94 ? -2.161 10.556 3.534 1.00 96.31 94 HIS A CA 1
ATOM 738 C C . HIS A 1 94 ? -1.619 11.389 2.351 1.00 96.31 94 HIS A C 1
ATOM 740 O O . HIS A 1 94 ? -0.821 10.885 1.561 1.00 96.31 94 HIS A O 1
ATOM 746 N N . PRO A 1 95 ? -2.046 12.655 2.176 1.00 93.94 95 PRO A N 1
ATOM 747 C CA . PRO A 1 95 ? -2.987 13.420 3.004 1.00 93.94 95 PRO A CA 1
ATOM 748 C C . PRO A 1 95 ? -4.468 13.191 2.648 1.00 93.94 95 PRO A C 1
ATOM 750 O O . PRO A 1 95 ? -5.351 13.827 3.225 1.00 93.94 95 PRO A O 1
ATOM 753 N N . CYS A 1 96 ? -4.776 12.320 1.684 1.00 94.38 96 CYS A N 1
ATOM 754 C CA . CYS A 1 96 ? -6.155 12.015 1.321 1.00 94.38 96 CYS A CA 1
ATOM 755 C C . CYS A 1 96 ? -6.866 11.238 2.438 1.00 94.38 96 CYS A C 1
ATOM 757 O O . CYS A 1 96 ? -6.301 10.361 3.083 1.00 94.38 96 CYS A O 1
ATOM 759 N N . SER A 1 97 ? -8.153 11.536 2.620 1.00 91.75 97 SER A N 1
ATOM 760 C CA . SER A 1 97 ? -9.026 10.818 3.549 1.00 91.75 97 SER A CA 1
ATOM 761 C C . SER A 1 97 ? -10.448 10.742 2.983 1.00 91.75 97 SER A C 1
ATOM 763 O O . SER A 1 97 ? -11.317 11.544 3.368 1.00 91.75 97 SER A O 1
ATOM 765 N N . PRO A 1 98 ? -10.706 9.798 2.059 1.00 92.69 98 PRO A N 1
ATOM 766 C CA . PRO A 1 98 ? -12.028 9.616 1.461 1.00 92.69 98 PRO A CA 1
ATOM 767 C C . PRO A 1 98 ? -13.051 9.013 2.437 1.00 92.69 98 PRO A C 1
ATOM 769 O O . PRO A 1 98 ? -14.231 8.955 2.112 1.00 92.69 98 PRO A O 1
ATOM 772 N N . TRP A 1 99 ? -12.615 8.583 3.622 1.00 95.94 99 TRP A N 1
ATOM 773 C CA . TRP A 1 99 ? -13.443 7.868 4.588 1.00 95.94 99 TRP A CA 1
ATOM 774 C C . TRP A 1 99 ? -14.420 8.766 5.363 1.00 95.94 99 TRP A C 1
ATOM 776 O O . TRP A 1 99 ? -14.208 9.993 5.439 1.00 95.94 99 TRP A O 1
ATOM 786 N N . PRO A 1 100 ? -15.472 8.161 5.957 1.00 96.44 100 PRO A N 1
ATOM 787 C CA . PRO A 1 100 ? -16.441 8.864 6.790 1.00 96.44 100 PRO A CA 1
ATOM 788 C C . PRO A 1 100 ? -15.792 9.536 8.003 1.00 96.44 100 PRO A C 1
ATOM 790 O O . PRO A 1 100 ? -15.963 10.742 8.196 1.00 96.44 100 PRO A O 1
ATOM 793 N N . THR A 1 101 ? -15.000 8.796 8.786 1.00 95.62 101 THR A N 1
ATOM 794 C CA . THR A 1 101 ? -14.320 9.355 9.954 1.00 95.62 101 THR A CA 1
ATOM 795 C C . THR A 1 101 ? -13.044 10.062 9.513 1.00 95.62 101 THR A C 1
ATOM 797 O O . THR A 1 101 ? -12.163 9.476 8.885 1.00 95.62 101 THR A O 1
ATOM 800 N N . LYS A 1 102 ? -12.934 11.358 9.828 1.00 91.38 102 LYS A N 1
ATOM 801 C CA . LYS A 1 102 ? -11.760 12.154 9.453 1.00 91.38 102 LYS A CA 1
ATOM 802 C C . LYS A 1 102 ? -10.579 11.887 10.396 1.00 91.38 102 LYS A C 1
ATOM 804 O O . LYS A 1 102 ? -10.794 11.814 11.603 1.00 91.38 102 LYS A O 1
ATOM 809 N N . PRO A 1 103 ? -9.332 11.834 9.887 1.00 86.44 103 PRO A N 1
ATOM 810 C CA . PRO A 1 103 ? -8.128 11.696 10.704 1.00 86.44 103 PRO A CA 1
ATOM 811 C C . PRO A 1 103 ? -7.970 12.781 11.773 1.00 86.44 103 PRO A C 1
ATOM 813 O O . PRO A 1 103 ? -7.378 12.518 12.809 1.00 86.44 103 PRO A O 1
ATOM 816 N N . SER A 1 104 ? -8.553 13.968 11.576 1.00 88.00 104 SER A N 1
ATOM 817 C CA . SER A 1 104 ? -8.590 15.038 12.584 1.00 88.00 104 SER A CA 1
ATOM 818 C C . SER A 1 104 ? -9.398 14.684 13.840 1.00 88.00 104 SER A C 1
ATOM 820 O O . SER A 1 104 ? -9.335 15.404 14.827 1.00 88.00 104 SER A O 1
ATOM 822 N N . ALA A 1 105 ? -10.191 13.607 13.809 1.00 90.62 105 ALA A N 1
ATOM 823 C CA . ALA A 1 105 ? -10.882 13.074 14.981 1.00 90.62 105 ALA A CA 1
ATOM 824 C C . ALA A 1 105 ? -9.991 12.149 15.836 1.00 90.62 105 ALA A C 1
ATOM 826 O O . ALA A 1 105 ? -10.455 11.645 16.863 1.00 90.62 105 ALA A O 1
ATOM 827 N N . LEU A 1 106 ? -8.756 11.877 15.396 1.00 92.19 106 LEU A N 1
ATOM 828 C CA . LEU A 1 106 ? -7.762 11.106 16.139 1.00 92.19 106 LEU A CA 1
ATOM 829 C C . LEU A 1 106 ? -6.967 12.019 17.085 1.00 92.19 106 LEU A C 1
ATOM 831 O O . LEU A 1 106 ? -6.770 13.191 16.764 1.00 92.19 106 LEU A O 1
ATOM 835 N N . PRO A 1 107 ? -6.457 11.501 18.216 1.00 91.31 107 PRO A N 1
ATOM 836 C CA . PRO A 1 107 ? -5.579 12.263 19.102 1.00 91.31 107 PRO A CA 1
ATOM 837 C C . PRO A 1 107 ? -4.314 12.769 18.391 1.00 91.31 107 PRO A C 1
ATOM 839 O O . PRO A 1 107 ? -3.790 12.105 17.492 1.00 91.31 107 PRO A O 1
ATOM 842 N N . ASP A 1 108 ? -3.775 13.907 18.832 1.00 89.69 108 ASP A N 1
ATOM 843 C CA . ASP A 1 108 ? -2.538 14.491 18.279 1.00 89.69 108 ASP A CA 1
ATOM 844 C C . ASP A 1 108 ? -1.338 13.538 18.370 1.00 89.69 108 ASP A C 1
ATOM 846 O O . ASP A 1 108 ? -0.465 13.530 17.497 1.00 89.69 108 ASP A O 1
ATOM 850 N N . GLU A 1 109 ? -1.324 12.699 19.407 1.00 90.62 109 GLU A N 1
ATOM 851 C CA . GLU A 1 109 ? -0.350 11.625 19.627 1.00 90.62 109 GLU A CA 1
ATOM 852 C C . GLU A 1 109 ? -0.306 10.616 18.475 1.00 90.62 109 GLU A C 1
ATOM 854 O O . GLU A 1 109 ? 0.730 10.004 18.250 1.00 90.62 109 GLU A O 1
ATOM 859 N N . ILE A 1 110 ? -1.388 10.491 17.701 1.00 94.00 110 ILE A N 1
ATOM 860 C CA . ILE A 1 110 ? -1.489 9.623 16.520 1.00 94.00 110 ILE A CA 1
ATOM 861 C C . ILE A 1 110 ? -1.253 10.407 15.231 1.00 94.00 110 ILE A C 1
ATOM 863 O O . ILE A 1 110 ? -0.576 9.927 14.318 1.00 94.00 110 ILE A O 1
ATOM 867 N N . GLN A 1 111 ? -1.771 11.635 15.151 1.00 93.31 111 GLN A N 1
ATOM 868 C CA . GLN A 1 111 ? -1.625 12.473 13.959 1.00 93.31 111 GLN A CA 1
ATOM 869 C C . GLN A 1 111 ? -0.148 12.760 13.639 1.00 93.31 111 GLN A C 1
ATOM 871 O O . GLN A 1 111 ? 0.254 12.709 12.474 1.00 93.31 111 GLN A O 1
ATOM 876 N N . LYS A 1 112 ? 0.684 12.997 14.665 1.00 92.62 112 LYS A N 1
ATOM 877 C CA . LYS A 1 112 ? 2.128 13.241 14.501 1.00 92.62 112 LYS A CA 1
ATOM 878 C C . LYS A 1 112 ? 2.872 12.027 13.907 1.00 92.62 112 LYS A C 1
ATOM 880 O O . LYS A 1 112 ? 3.542 12.204 12.886 1.00 92.62 112 LYS A O 1
ATOM 885 N N . PRO A 1 113 ? 2.766 10.798 14.458 1.00 94.31 113 PRO A N 1
ATOM 886 C CA . PRO A 1 113 ? 3.311 9.594 13.829 1.00 94.31 113 PRO A CA 1
ATOM 887 C C . PRO A 1 113 ? 2.816 9.346 12.406 1.00 94.31 113 PRO A C 1
ATOM 889 O O . PRO A 1 113 ? 3.627 8.958 11.563 1.00 94.31 113 PRO A O 1
ATOM 892 N N . VAL A 1 114 ? 1.527 9.588 12.126 1.00 96.19 114 VAL A N 1
ATOM 893 C CA . VAL A 1 114 ? 0.961 9.446 10.775 1.00 96.19 114 VAL A CA 1
ATOM 894 C C . VAL A 1 114 ? 1.683 10.366 9.796 1.00 96.19 114 VAL A C 1
ATOM 896 O O . VAL A 1 114 ? 2.212 9.882 8.798 1.00 96.19 114 VAL A O 1
ATOM 899 N N . ALA A 1 115 ? 1.767 11.665 10.101 1.00 95.62 115 ALA A N 1
ATOM 900 C CA . ALA A 1 115 ? 2.447 12.636 9.246 1.00 95.62 115 ALA A CA 1
ATOM 901 C C . ALA A 1 115 ? 3.929 12.275 9.049 1.00 95.62 115 ALA A C 1
ATOM 903 O O . ALA A 1 115 ? 4.413 12.220 7.922 1.00 95.62 115 ALA A O 1
ATOM 904 N N . ARG A 1 116 ? 4.629 11.922 10.136 1.00 96.38 116 ARG A N 1
ATOM 905 C CA . ARG A 1 116 ? 6.045 11.524 10.106 1.00 96.38 116 ARG A CA 1
ATOM 906 C C . ARG A 1 116 ? 6.297 10.296 9.226 1.00 96.38 116 ARG A C 1
ATOM 908 O O . ARG A 1 116 ? 7.295 10.242 8.514 1.00 96.38 116 ARG A O 1
ATOM 915 N N . LYS A 1 117 ? 5.449 9.267 9.303 1.00 97.75 117 LYS A N 1
ATOM 916 C CA . LYS A 1 117 ? 5.605 8.063 8.470 1.00 97.75 117 LYS A CA 1
ATOM 917 C C . LYS A 1 117 ? 5.165 8.295 7.030 1.00 97.75 117 LYS A C 1
ATOM 919 O O . LYS A 1 117 ? 5.791 7.728 6.143 1.00 97.75 117 LYS A O 1
ATOM 924 N N . ALA A 1 118 ? 4.150 9.125 6.798 1.00 97.62 118 ALA A N 1
ATOM 925 C CA . ALA A 1 118 ? 3.746 9.517 5.452 1.00 97.62 118 ALA A CA 1
ATOM 926 C C . ALA A 1 118 ? 4.872 10.281 4.741 1.00 97.62 118 ALA A C 1
ATOM 928 O O . ALA A 1 118 ? 5.186 9.975 3.598 1.00 97.62 118 ALA A O 1
ATOM 929 N N . GLU A 1 119 ? 5.559 11.188 5.441 1.00 97.94 119 GLU A N 1
ATOM 930 C CA . GLU A 1 119 ? 6.728 11.891 4.905 1.00 97.94 119 GLU A CA 1
ATOM 931 C C . GLU A 1 119 ? 7.871 10.926 4.553 1.00 97.94 119 GLU A C 1
ATOM 933 O O . GLU A 1 119 ? 8.420 10.987 3.456 1.00 97.94 119 GLU A O 1
ATOM 938 N N . LYS A 1 120 ? 8.197 9.978 5.442 1.00 98.06 120 LYS A N 1
ATOM 939 C CA . LYS A 1 120 ? 9.197 8.933 5.150 1.00 98.06 120 LYS A CA 1
ATOM 940 C C . LYS A 1 120 ? 8.806 8.071 3.948 1.00 98.06 120 LYS A C 1
ATOM 942 O O . LYS A 1 120 ? 9.665 7.666 3.172 1.00 98.06 120 LYS A O 1
ATOM 947 N N . LEU A 1 121 ? 7.517 7.776 3.802 1.00 98.00 121 LEU A N 1
ATOM 948 C CA . LEU A 1 121 ? 6.995 7.024 2.668 1.00 98.00 121 LEU A CA 1
ATOM 949 C C . LEU A 1 121 ? 7.116 7.825 1.363 1.00 98.00 121 LEU A C 1
ATOM 951 O O . LEU A 1 121 ? 7.506 7.261 0.344 1.00 98.00 121 LEU A O 1
ATOM 955 N N . ASP A 1 122 ? 6.847 9.131 1.397 1.00 96.75 122 ASP A N 1
ATOM 956 C CA . ASP A 1 122 ? 7.045 10.046 0.267 1.00 96.75 122 ASP A CA 1
ATOM 957 C C . ASP A 1 122 ? 8.528 10.168 -0.131 1.00 96.75 122 ASP A C 1
ATOM 959 O O . ASP A 1 122 ? 8.849 10.190 -1.324 1.00 96.75 122 ASP A O 1
ATOM 963 N N . GLN A 1 123 ? 9.439 10.194 0.847 1.00 98.00 123 GLN A N 1
ATOM 964 C CA . GLN A 1 123 ? 10.888 10.174 0.611 1.00 98.00 123 GLN A CA 1
ATOM 965 C C . GLN A 1 123 ? 11.311 8.880 -0.093 1.00 98.00 123 GLN A C 1
ATOM 967 O O . GLN A 1 123 ? 11.938 8.944 -1.149 1.00 98.00 123 GLN A O 1
ATOM 972 N N . LEU A 1 124 ? 10.874 7.721 0.414 1.00 98.00 124 LEU A N 1
ATOM 973 C CA . LEU A 1 124 ? 11.137 6.429 -0.224 1.00 98.00 124 LEU A CA 1
ATOM 974 C C . LEU A 1 124 ? 10.562 6.363 -1.648 1.00 98.00 124 LEU A C 1
ATOM 976 O O . LEU A 1 124 ? 11.209 5.830 -2.543 1.00 98.00 124 LEU A O 1
ATOM 980 N N . CYS A 1 125 ? 9.371 6.928 -1.886 1.00 97.44 125 CYS A N 1
ATOM 981 C CA . CYS A 1 125 ? 8.827 7.044 -3.244 1.00 97.44 125 CYS A CA 1
ATOM 982 C C . CYS A 1 125 ? 9.776 7.823 -4.148 1.00 97.44 125 CYS A C 1
ATOM 984 O O . CYS A 1 125 ? 10.135 7.335 -5.210 1.00 97.44 125 CYS A O 1
ATOM 986 N N . THR A 1 126 ? 10.224 8.993 -3.701 1.00 96.69 126 THR A N 1
ATOM 987 C CA . THR A 1 126 ? 11.121 9.858 -4.478 1.00 96.69 126 THR A CA 1
ATOM 988 C C . THR A 1 126 ? 12.442 9.156 -4.810 1.00 96.69 126 THR A C 1
ATOM 990 O O . THR A 1 126 ? 12.941 9.261 -5.931 1.00 96.69 126 THR A O 1
ATOM 993 N N . GLU A 1 127 ? 13.007 8.416 -3.854 1.00 98.25 127 GLU A N 1
ATOM 994 C CA . GLU A 1 127 ? 14.229 7.627 -4.047 1.00 98.25 127 GLU A CA 1
ATOM 995 C C . GLU A 1 127 ? 14.032 6.529 -5.097 1.00 98.25 127 GLU A C 1
ATOM 997 O O . GLU A 1 127 ? 14.792 6.450 -6.062 1.00 98.25 127 GLU A O 1
ATOM 1002 N N . ILE A 1 128 ? 12.962 5.744 -4.972 1.00 98.31 128 ILE A N 1
ATOM 1003 C CA . ILE A 1 128 ? 12.648 4.659 -5.904 1.00 98.31 128 ILE A CA 1
ATOM 1004 C C . ILE A 1 128 ? 12.299 5.181 -7.304 1.00 98.31 128 ILE A C 1
ATOM 1006 O O . ILE A 1 128 ? 12.753 4.619 -8.298 1.00 98.31 128 ILE A O 1
ATOM 1010 N N . GLU A 1 129 ? 11.537 6.269 -7.417 1.00 97.88 129 GLU A N 1
ATOM 1011 C CA . GLU A 1 129 ? 11.245 6.921 -8.701 1.00 97.88 129 GLU A CA 1
ATOM 1012 C C . GLU A 1 129 ? 12.536 7.365 -9.396 1.00 97.88 129 GLU A C 1
ATOM 1014 O O . GLU A 1 129 ? 12.721 7.119 -10.591 1.00 97.88 129 GLU A O 1
ATOM 1019 N N . ARG A 1 130 ? 13.470 7.954 -8.640 1.00 98.19 130 ARG A N 1
ATOM 1020 C CA . ARG A 1 130 ? 14.793 8.323 -9.150 1.00 98.19 130 ARG A CA 1
ATOM 1021 C C . ARG A 1 130 ? 15.570 7.098 -9.630 1.00 98.19 130 ARG A C 1
ATOM 1023 O O . ARG A 1 130 ? 16.131 7.145 -10.722 1.00 98.19 130 ARG A O 1
ATOM 1030 N N . GLU A 1 131 ? 15.621 6.024 -8.848 1.00 98.38 131 GLU A N 1
ATOM 1031 C CA . GLU A 1 131 ? 16.317 4.791 -9.238 1.00 98.38 131 GLU A CA 1
ATOM 1032 C C . GLU A 1 131 ? 15.733 4.182 -10.519 1.00 98.38 131 GLU A C 1
ATOM 1034 O O . GLU A 1 131 ? 16.481 3.840 -11.438 1.00 98.38 131 GLU A O 1
ATOM 1039 N N . LEU A 1 132 ? 14.402 4.134 -10.632 1.00 98.44 132 LEU A N 1
ATOM 1040 C CA . LEU A 1 132 ? 13.700 3.661 -11.826 1.00 98.44 132 LEU A CA 1
ATOM 1041 C C . LEU A 1 132 ? 14.049 4.493 -13.069 1.00 98.44 132 LEU A C 1
ATOM 1043 O O . LEU A 1 132 ? 14.283 3.932 -14.139 1.00 98.44 132 LEU A O 1
ATOM 1047 N N . LEU A 1 133 ? 14.135 5.820 -12.939 1.00 98.06 133 LEU A N 1
ATOM 1048 C CA . LEU A 1 133 ? 14.509 6.712 -14.045 1.00 98.06 133 LEU A CA 1
ATOM 1049 C C . LEU A 1 133 ? 15.985 6.586 -14.457 1.00 98.06 133 LEU A C 1
ATOM 1051 O O . LEU A 1 133 ? 16.334 6.920 -15.591 1.00 98.06 133 LEU A O 1
ATOM 1055 N N . LEU A 1 134 ? 16.852 6.094 -13.569 1.00 97.38 134 LEU A N 1
ATOM 1056 C CA . LEU A 1 134 ? 18.276 5.879 -13.843 1.00 97.38 134 LEU A CA 1
ATOM 1057 C C . LEU A 1 134 ? 18.586 4.492 -14.430 1.00 97.38 134 LEU A C 1
ATOM 1059 O O . LEU A 1 134 ? 19.705 4.276 -14.903 1.00 97.38 134 LEU A O 1
ATOM 1063 N N . LEU A 1 135 ? 17.614 3.573 -14.468 1.00 97.31 135 LEU A N 1
ATOM 1064 C CA . LEU A 1 135 ? 17.784 2.215 -14.998 1.00 97.31 135 LEU A CA 1
ATOM 1065 C C . LEU A 1 135 ? 18.396 2.190 -16.392 1.00 97.31 135 LEU A C 1
ATOM 1067 O O . LEU A 1 135 ? 17.967 2.926 -17.274 1.00 97.31 135 LEU A O 1
ATOM 1071 N N . THR A 1 136 ? 19.372 1.320 -16.619 1.00 97.62 136 THR A N 1
ATOM 1072 C CA . THR A 1 136 ? 20.026 1.142 -17.918 1.00 97.62 136 THR A CA 1
ATOM 1073 C C . THR A 1 136 ? 20.450 -0.303 -18.097 1.00 97.62 136 THR A C 1
ATOM 1075 O O . THR A 1 136 ? 20.691 -1.005 -17.116 1.00 97.62 136 THR A O 1
ATOM 1078 N N . ILE A 1 137 ? 20.620 -0.720 -19.347 1.00 97.56 137 ILE A N 1
ATOM 1079 C CA . ILE A 1 137 ? 21.308 -1.968 -19.672 1.00 97.56 137 ILE A CA 1
ATOM 1080 C C . ILE A 1 137 ? 22.818 -1.703 -19.655 1.00 97.56 137 ILE A C 1
ATOM 1082 O O . ILE A 1 137 ? 23.282 -0.653 -20.115 1.00 97.56 137 ILE A O 1
ATOM 1086 N N . GLN A 1 138 ? 23.565 -2.629 -19.055 1.00 96.19 138 GLN A N 1
ATOM 1087 C CA . GLN A 1 138 ? 25.026 -2.614 -18.998 1.00 96.19 138 GLN A CA 1
ATOM 1088 C C . GLN A 1 138 ? 25.577 -3.551 -20.070 1.00 96.19 138 GLN A C 1
ATOM 1090 O O . GLN A 1 138 ? 25.155 -4.700 -20.181 1.00 96.19 138 GLN A O 1
ATOM 1095 N N . VAL A 1 139 ? 26.550 -3.064 -20.826 1.00 92.56 139 VAL A N 1
ATOM 1096 C CA . VAL A 1 139 ? 27.326 -3.812 -21.814 1.00 92.56 139 VAL A CA 1
ATOM 1097 C C . VAL A 1 139 ? 28.804 -3.790 -21.417 1.00 92.56 139 VAL A C 1
ATOM 1099 O O . VAL A 1 139 ? 29.191 -3.193 -20.413 1.00 92.56 139 VAL A O 1
ATOM 1102 N N . ARG A 1 140 ? 29.672 -4.453 -22.189 1.00 89.94 140 ARG A N 1
ATOM 1103 C CA . ARG A 1 140 ? 31.105 -4.564 -21.848 1.00 89.94 140 ARG A CA 1
ATOM 1104 C C . ARG A 1 140 ? 31.808 -3.210 -21.692 1.00 89.94 140 ARG A C 1
ATOM 1106 O O . ARG A 1 140 ? 32.734 -3.115 -20.895 1.00 89.94 140 ARG A O 1
ATOM 1113 N N . THR A 1 141 ? 31.387 -2.190 -22.441 1.00 89.62 141 THR A N 1
ATOM 1114 C CA . THR A 1 141 ? 31.971 -0.837 -22.413 1.00 89.62 141 THR A CA 1
ATOM 1115 C C . THR A 1 141 ? 31.313 0.094 -21.386 1.00 89.62 141 THR A C 1
ATOM 1117 O O . THR A 1 141 ? 31.688 1.261 -21.297 1.00 89.62 141 THR A O 1
ATOM 1120 N N . GLY A 1 142 ? 30.383 -0.415 -20.568 1.00 93.56 142 GLY A N 1
ATOM 1121 C CA . GLY A 1 142 ? 29.632 0.356 -19.574 1.00 93.56 142 GLY A CA 1
ATOM 1122 C C . GLY A 1 142 ? 28.136 0.426 -19.905 1.00 93.56 142 GLY A C 1
ATOM 1123 O O . GLY A 1 142 ? 27.615 -0.495 -20.532 1.00 93.56 142 GLY A O 1
ATOM 1124 N N . PRO A 1 143 ? 27.406 1.473 -19.479 1.00 95.50 143 PRO A N 1
ATOM 1125 C CA . PRO A 1 143 ? 25.994 1.615 -19.827 1.00 95.50 143 PRO A CA 1
ATOM 1126 C C . PRO A 1 143 ? 25.837 1.820 -21.334 1.00 95.50 143 PRO A C 1
ATOM 1128 O O . PRO A 1 143 ? 26.694 2.450 -21.950 1.00 95.50 143 PRO A O 1
ATOM 1131 N N . VAL A 1 144 ? 24.736 1.332 -21.912 1.00 96.19 144 VAL A N 1
ATOM 1132 C CA . VAL A 1 144 ? 24.459 1.507 -23.347 1.00 96.19 144 VAL A CA 1
ATOM 1133 C C . VAL A 1 144 ? 24.468 2.979 -23.767 1.00 96.19 144 VAL A C 1
ATOM 1135 O O . VAL A 1 144 ? 23.910 3.839 -23.078 1.00 96.19 144 VAL A O 1
ATOM 1138 N N . GLN A 1 145 ? 25.095 3.269 -24.909 1.00 93.88 145 GLN A N 1
ATOM 1139 C CA . GLN A 1 145 ? 25.309 4.629 -25.408 1.00 93.88 145 GLN A CA 1
ATOM 1140 C C . GLN A 1 145 ? 24.799 4.811 -26.843 1.00 93.88 145 GLN A C 1
ATOM 1142 O O . GLN A 1 145 ? 24.982 3.927 -27.676 1.00 93.88 145 GLN A O 1
ATOM 1147 N N . PRO A 1 146 ? 24.221 5.980 -27.183 1.00 94.62 146 PRO A N 1
ATOM 1148 C CA . PRO A 1 146 ? 23.735 6.249 -28.535 1.00 94.62 146 PRO A CA 1
ATOM 1149 C C . PRO A 1 146 ? 24.863 6.465 -29.557 1.00 94.62 146 PRO A C 1
ATOM 1151 O O . PRO A 1 146 ? 24.615 6.411 -30.757 1.00 94.62 146 PRO A O 1
ATOM 1154 N N . GLN A 1 147 ? 26.091 6.754 -29.112 1.00 92.19 147 GLN A N 1
ATOM 1155 C CA . GLN A 1 147 ? 27.238 7.002 -29.993 1.00 92.19 147 GLN A CA 1
ATOM 1156 C C . GLN A 1 147 ? 27.773 5.717 -30.640 1.00 92.19 147 GLN A C 1
ATOM 1158 O O . GLN A 1 147 ? 28.401 5.778 -31.696 1.00 92.19 147 GLN A O 1
ATOM 1163 N N . GLU A 1 148 ? 27.528 4.558 -30.027 1.00 90.75 148 GLU A N 1
ATOM 1164 C CA . GLU A 1 148 ? 27.912 3.263 -30.577 1.00 90.75 148 GLU A CA 1
ATOM 1165 C C . GLU A 1 148 ? 26.766 2.699 -31.425 1.00 90.75 148 GLU A C 1
ATOM 1167 O O . GLU A 1 148 ? 25.718 2.323 -30.904 1.00 90.75 148 GLU A O 1
ATOM 1172 N N . HIS A 1 149 ? 26.964 2.610 -32.745 1.00 88.19 149 HIS A N 1
ATOM 1173 C CA . HIS A 1 149 ? 25.902 2.213 -33.679 1.00 88.19 149 HIS A CA 1
ATOM 1174 C C . HIS A 1 149 ? 25.269 0.853 -33.338 1.00 88.19 149 HIS A C 1
ATOM 1176 O O . HIS A 1 149 ? 24.055 0.708 -33.414 1.00 88.19 149 HIS A O 1
ATOM 1182 N N . SER A 1 150 ? 26.071 -0.117 -32.883 1.00 90.50 150 SER A N 1
ATOM 1183 C CA . SER A 1 150 ? 25.591 -1.443 -32.470 1.00 90.50 150 SER A CA 1
ATOM 1184 C C . SER A 1 150 ? 24.788 -1.447 -31.165 1.00 90.50 150 SER A C 1
ATOM 1186 O O . SER A 1 150 ? 24.170 -2.456 -30.852 1.00 90.50 150 SER A O 1
ATOM 1188 N N . GLN A 1 151 ? 24.819 -0.363 -30.385 1.00 94.25 151 GLN A N 1
ATOM 1189 C CA . GLN A 1 151 ? 24.094 -0.232 -29.116 1.00 94.25 151 GLN A CA 1
ATOM 1190 C C . GLN A 1 151 ? 22.872 0.684 -29.222 1.00 94.25 151 GLN A C 1
ATOM 1192 O O . GLN A 1 151 ? 22.081 0.764 -28.281 1.00 94.25 151 GLN A O 1
ATOM 1197 N N . PHE A 1 152 ? 22.728 1.401 -30.338 1.00 95.50 152 PHE A N 1
ATOM 1198 C CA . PHE A 1 152 ? 21.736 2.458 -30.483 1.00 95.50 152 PHE A CA 1
ATOM 1199 C C . PHE A 1 152 ? 20.299 1.950 -30.298 1.00 95.50 152 PHE A C 1
ATOM 1201 O O . PHE A 1 152 ? 19.512 2.595 -29.606 1.00 95.50 152 PHE A O 1
ATOM 1208 N N . ASP A 1 153 ? 19.976 0.779 -30.851 1.00 96.31 153 ASP A N 1
ATOM 1209 C CA . ASP A 1 153 ? 18.650 0.164 -30.729 1.00 96.31 153 ASP A CA 1
ATOM 1210 C C . ASP A 1 153 ? 18.300 -0.144 -29.265 1.00 96.31 153 ASP A C 1
ATOM 1212 O O . ASP A 1 153 ? 17.263 0.297 -28.766 1.00 96.31 153 ASP A O 1
ATOM 1216 N N . THR A 1 154 ? 19.203 -0.807 -28.539 1.00 97.12 154 THR A N 1
ATOM 1217 C CA . THR A 1 154 ? 19.041 -1.083 -27.105 1.00 97.12 154 THR A CA 1
ATOM 1218 C C . THR A 1 154 ? 18.954 0.204 -26.291 1.00 97.12 154 THR A C 1
ATOM 1220 O O . THR A 1 154 ? 18.084 0.347 -25.429 1.00 97.12 154 THR A O 1
ATOM 1223 N N . TRP A 1 155 ? 19.813 1.187 -26.576 1.00 97.56 155 TRP A N 1
ATOM 1224 C CA . TRP A 1 155 ? 19.747 2.494 -25.927 1.00 97.56 155 TRP A CA 1
ATOM 1225 C C . TRP A 1 155 ? 18.383 3.165 -26.142 1.00 97.56 155 TRP A C 1
ATOM 1227 O O . TRP A 1 155 ? 17.827 3.728 -25.195 1.00 97.56 155 TRP A O 1
ATOM 1237 N N . LEU A 1 156 ? 17.811 3.073 -27.345 1.00 97.44 156 LEU A N 1
ATOM 1238 C CA . LEU A 1 156 ? 16.502 3.640 -27.655 1.00 97.44 156 LEU A CA 1
ATOM 1239 C C . LEU A 1 156 ? 15.374 2.936 -26.889 1.00 97.44 156 LEU A C 1
ATOM 1241 O O . LEU A 1 156 ? 14.468 3.611 -26.389 1.00 97.44 156 LEU A O 1
ATOM 1245 N N . VAL A 1 157 ? 15.432 1.608 -26.740 1.00 97.94 157 VAL A N 1
ATOM 1246 C CA . VAL A 1 157 ? 14.483 0.856 -25.900 1.00 97.94 157 VAL A CA 1
ATOM 1247 C C . VAL A 1 157 ? 14.573 1.325 -24.445 1.00 97.94 157 VAL A C 1
ATOM 1249 O O . VAL A 1 157 ? 13.542 1.640 -23.842 1.00 97.94 157 VAL A O 1
ATOM 1252 N N . VAL A 1 158 ? 15.789 1.473 -23.904 1.00 98.25 158 VAL A N 1
ATOM 1253 C CA . VAL A 1 158 ? 16.024 2.010 -22.551 1.00 98.25 158 VAL A CA 1
ATOM 1254 C C . VAL A 1 158 ? 15.440 3.418 -22.402 1.00 98.25 158 VAL A C 1
ATOM 1256 O O . VAL A 1 158 ? 14.740 3.687 -21.424 1.00 98.25 158 VAL A O 1
ATOM 1259 N N . GLN A 1 159 ? 15.676 4.321 -23.361 1.00 97.50 159 GLN A N 1
ATOM 1260 C CA . GLN A 1 159 ? 15.123 5.678 -23.284 1.00 97.50 159 GLN A CA 1
ATOM 1261 C C . GLN A 1 159 ? 13.601 5.685 -23.372 1.00 97.50 159 GLN A C 1
ATOM 1263 O O . GLN A 1 159 ? 12.961 6.407 -22.614 1.00 97.50 159 GLN A O 1
ATOM 1268 N N . THR A 1 160 ? 13.012 4.855 -24.232 1.00 97.62 160 THR A N 1
ATOM 1269 C CA . THR A 1 160 ? 11.551 4.756 -24.353 1.00 97.62 160 THR A CA 1
ATOM 1270 C C . THR A 1 160 ? 10.920 4.251 -23.054 1.00 97.62 160 THR A C 1
ATOM 1272 O O . THR A 1 160 ? 9.882 4.756 -22.628 1.00 97.62 160 THR A O 1
ATOM 1275 N N . PHE A 1 161 ? 11.563 3.291 -22.383 1.00 98.25 161 PHE A N 1
ATOM 1276 C CA . PHE A 1 161 ? 11.130 2.804 -21.074 1.00 98.25 161 PHE A CA 1
ATOM 1277 C C . PHE A 1 161 ? 11.164 3.918 -20.014 1.00 98.25 161 PHE A C 1
ATOM 1279 O O . PHE A 1 161 ? 10.171 4.164 -19.329 1.00 98.25 161 PHE A O 1
ATOM 1286 N N . ARG A 1 162 ? 12.278 4.652 -19.905 1.00 98.31 162 ARG A N 1
ATOM 1287 C CA . ARG A 1 162 ? 12.408 5.778 -18.959 1.00 98.31 162 ARG A CA 1
ATOM 1288 C C . ARG A 1 162 ? 11.409 6.897 -19.234 1.00 98.31 162 ARG A C 1
ATOM 1290 O O . ARG A 1 162 ? 10.849 7.470 -18.307 1.00 98.31 162 ARG A O 1
ATOM 1297 N N . ASP A 1 163 ? 11.178 7.202 -20.502 1.00 97.75 163 ASP A N 1
ATOM 1298 C CA . ASP A 1 163 ? 10.218 8.208 -20.946 1.00 97.75 163 ASP A CA 1
ATOM 1299 C C . ASP A 1 163 ? 8.773 7.812 -20.589 1.00 97.75 163 ASP A C 1
ATOM 1301 O O . ASP A 1 163 ? 7.994 8.637 -20.105 1.00 97.75 163 ASP A O 1
ATOM 1305 N N . GLN A 1 164 ? 8.421 6.529 -20.716 1.00 97.19 164 GLN A N 1
ATOM 1306 C CA . GLN A 1 164 ? 7.128 6.031 -20.253 1.00 97.19 164 GLN A CA 1
ATOM 1307 C C . GLN A 1 164 ? 6.972 6.138 -18.726 1.00 97.19 164 GLN A C 1
ATOM 1309 O O . GLN A 1 164 ? 5.931 6.608 -18.267 1.00 97.19 164 GLN A O 1
ATOM 1314 N N . LEU A 1 165 ? 8.006 5.792 -17.949 1.00 97.88 165 LEU A N 1
ATOM 1315 C CA . LEU A 1 165 ? 8.028 6.014 -16.496 1.00 97.88 165 LEU A CA 1
ATOM 1316 C C . LEU A 1 165 ? 7.838 7.495 -16.147 1.00 97.88 165 LEU A C 1
ATOM 1318 O O . LEU A 1 165 ? 6.974 7.839 -15.343 1.00 97.88 165 LEU A O 1
ATOM 1322 N N . ALA A 1 166 ? 8.604 8.382 -16.785 1.00 98.19 166 ALA A N 1
ATOM 1323 C CA . ALA A 1 166 ? 8.544 9.819 -16.541 1.00 98.19 166 ALA A CA 1
ATOM 1324 C C . ALA A 1 166 ? 7.145 10.392 -16.815 1.00 98.19 166 ALA A C 1
ATOM 1326 O O . ALA A 1 166 ? 6.641 11.194 -16.027 1.00 98.19 166 ALA A O 1
ATOM 1327 N N . ARG A 1 167 ? 6.480 9.949 -17.892 1.00 97.06 167 ARG A N 1
ATOM 1328 C CA . ARG A 1 167 ? 5.087 10.323 -18.175 1.00 97.06 167 ARG A CA 1
ATOM 1329 C C . ARG A 1 167 ? 4.126 9.862 -17.089 1.00 97.06 167 ARG A C 1
ATOM 1331 O O . ARG A 1 167 ? 3.254 10.635 -16.695 1.00 97.06 167 ARG A O 1
ATOM 1338 N N . GLU A 1 168 ? 4.253 8.624 -16.628 1.00 95.94 168 GLU A N 1
ATOM 1339 C CA . GLU A 1 168 ? 3.377 8.080 -15.589 1.00 95.94 168 GLU A CA 1
ATOM 1340 C C . GLU A 1 168 ? 3.579 8.801 -14.251 1.00 95.94 168 GLU A C 1
ATOM 1342 O O . GLU A 1 168 ? 2.592 9.209 -13.637 1.00 95.94 168 GLU A O 1
ATOM 1347 N N . PHE A 1 169 ? 4.829 9.060 -13.848 1.00 96.62 169 PHE A N 1
ATOM 1348 C CA . PHE A 1 169 ? 5.135 9.862 -12.659 1.00 96.62 169 PHE A CA 1
ATOM 1349 C C . PHE A 1 169 ? 4.583 11.282 -12.782 1.00 96.62 169 PHE A C 1
ATOM 1351 O O . PHE A 1 169 ? 3.920 11.769 -11.870 1.00 96.62 169 PHE A O 1
ATOM 1358 N N . HIS A 1 170 ? 4.752 11.928 -13.938 1.00 96.25 170 HIS A N 1
ATOM 1359 C CA . HIS A 1 170 ? 4.198 13.259 -14.173 1.00 96.25 170 HIS A CA 1
ATOM 1360 C C . HIS A 1 170 ? 2.663 13.287 -14.060 1.00 96.25 170 HIS A C 1
ATOM 1362 O O . HIS A 1 170 ? 2.092 14.178 -13.430 1.00 96.25 170 HIS A O 1
ATOM 1368 N N . GLN A 1 171 ? 1.971 12.304 -14.642 1.00 94.94 171 GLN A N 1
ATOM 1369 C CA . GLN A 1 171 ? 0.513 12.189 -14.526 1.00 94.94 171 GLN A CA 1
ATOM 1370 C C . GLN A 1 171 ? 0.067 11.950 -13.080 1.00 94.94 171 GLN A C 1
ATOM 1372 O O . GLN A 1 171 ? -0.957 12.487 -12.647 1.00 94.94 171 GLN A O 1
ATOM 1377 N N . LEU A 1 172 ? 0.825 11.144 -12.338 1.00 94.44 172 LEU A N 1
ATOM 1378 C CA . LEU A 1 172 ? 0.550 10.838 -10.944 1.00 94.44 172 LEU A CA 1
ATOM 1379 C C . LEU A 1 172 ? 0.724 12.065 -10.051 1.00 94.44 172 LEU A C 1
ATOM 1381 O O . LEU A 1 172 ? -0.177 12.363 -9.272 1.00 94.44 172 LEU A O 1
ATOM 1385 N N . GLU A 1 173 ? 1.822 12.802 -10.200 1.00 91.88 173 GLU A N 1
ATOM 1386 C CA . GLU A 1 173 ? 2.107 14.014 -9.425 1.00 91.88 173 GLU A CA 1
ATOM 1387 C C . GLU A 1 173 ? 1.068 15.117 -9.659 1.00 91.88 173 GLU A C 1
ATOM 1389 O O . GLU A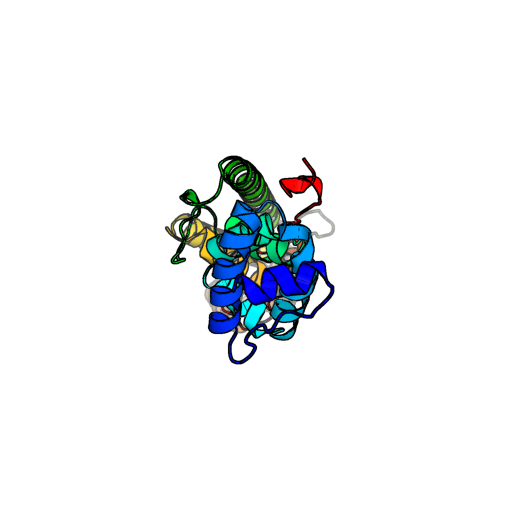 1 173 ? 0.641 15.786 -8.720 1.00 91.88 173 GLU A O 1
ATOM 1394 N N . ASN A 1 174 ? 0.555 15.238 -10.885 1.00 91.94 174 ASN A N 1
ATOM 1395 C CA . ASN A 1 174 ? -0.514 16.187 -11.205 1.00 91.94 174 ASN A CA 1
ATOM 1396 C C . ASN A 1 174 ? -1.907 15.757 -10.695 1.00 91.94 174 ASN A C 1
ATOM 1398 O O . ASN A 1 174 ? -2.878 16.513 -10.802 1.00 91.94 174 ASN A O 1
ATOM 1402 N N . SER A 1 175 ? -2.055 14.546 -10.148 1.00 94.00 175 SER A N 1
ATOM 1403 C CA . SER A 1 175 ? -3.327 14.045 -9.624 1.00 94.00 175 SER A CA 1
ATOM 1404 C C . SER A 1 175 ? -3.554 14.517 -8.186 1.00 94.00 175 SER A C 1
ATOM 1406 O O . SER A 1 175 ? -2.807 14.171 -7.276 1.00 94.00 175 SER A O 1
ATOM 1408 N N . ARG A 1 176 ? -4.694 15.174 -7.923 1.00 90.12 176 ARG A N 1
ATOM 1409 C CA . ARG A 1 176 ? -5.121 15.548 -6.553 1.00 90.12 176 ARG A CA 1
ATOM 1410 C C . ARG A 1 176 ? -5.230 14.360 -5.586 1.00 90.12 176 ARG A C 1
ATOM 1412 O O . ARG A 1 176 ? -5.213 14.550 -4.378 1.00 90.12 176 ARG A O 1
ATOM 1419 N N . SER A 1 177 ? -5.362 13.146 -6.119 1.00 92.50 177 SER A N 1
ATOM 1420 C CA . SER A 1 177 ? -5.418 11.885 -5.374 1.00 92.50 177 SER A CA 1
ATOM 1421 C C . SER A 1 177 ? -4.183 11.004 -5.603 1.00 92.50 177 SER A C 1
ATOM 1423 O O . SER A 1 177 ? -4.305 9.785 -5.701 1.00 92.50 177 SER A O 1
ATOM 1425 N N . ARG A 1 178 ? -2.990 11.603 -5.750 1.00 94.44 178 ARG A N 1
ATOM 1426 C CA . ARG A 1 178 ? -1.735 10.875 -6.029 1.00 94.44 178 ARG A CA 1
ATOM 1427 C C . ARG A 1 178 ? -1.445 9.758 -5.020 1.00 94.44 178 ARG A C 1
ATOM 1429 O O . ARG A 1 178 ? -1.171 8.631 -5.431 1.00 94.44 178 ARG A O 1
ATOM 1436 N N . SER A 1 179 ? -1.609 10.022 -3.721 1.00 95.44 179 SER A N 1
ATOM 1437 C CA . SER A 1 179 ? -1.385 9.032 -2.656 1.00 95.44 179 SER A CA 1
ATOM 1438 C C . SER A 1 179 ? -2.288 7.810 -2.835 1.00 95.44 179 SER A C 1
ATOM 1440 O O . SER A 1 179 ? -1.824 6.679 -2.750 1.00 95.44 179 SER A O 1
ATOM 1442 N N . MET A 1 180 ? -3.543 8.029 -3.240 1.00 96.12 180 MET A N 1
ATOM 1443 C CA . MET A 1 180 ? -4.539 6.985 -3.513 1.00 96.12 180 MET A CA 1
ATOM 1444 C C . MET A 1 180 ? -4.248 6.130 -4.753 1.00 96.12 180 MET A C 1
ATOM 1446 O O . MET A 1 180 ? -4.975 5.169 -4.990 1.00 96.12 180 MET A O 1
ATOM 1450 N N . LYS A 1 181 ? -3.249 6.478 -5.571 1.00 95.94 181 LYS A N 1
ATOM 1451 C CA . LYS A 1 181 ? -2.930 5.787 -6.833 1.00 95.94 181 LYS A CA 1
ATOM 1452 C C . LYS A 1 181 ? -1.511 5.218 -6.878 1.00 95.94 181 LYS A C 1
ATOM 1454 O O . LYS A 1 181 ? -1.268 4.288 -7.647 1.00 95.94 181 LYS A O 1
ATOM 1459 N N . ARG A 1 182 ? -0.587 5.751 -6.069 1.00 95.56 182 ARG A N 1
ATOM 1460 C CA . ARG A 1 182 ? 0.834 5.359 -6.050 1.00 95.56 182 ARG A CA 1
ATOM 1461 C C . ARG A 1 182 ? 1.041 3.858 -5.889 1.00 95.56 182 ARG A C 1
ATOM 1463 O O . ARG A 1 182 ? 1.797 3.260 -6.647 1.00 95.56 182 ARG A O 1
ATOM 1470 N N . GLY A 1 183 ? 0.321 3.229 -4.964 1.00 97.06 183 GLY A N 1
ATOM 1471 C CA . GLY A 1 183 ? 0.458 1.794 -4.728 1.00 97.06 183 GLY A CA 1
ATOM 1472 C C . GLY A 1 183 ? 0.112 0.945 -5.951 1.00 97.06 183 GLY A C 1
ATOM 1473 O O . GLY A 1 183 ? 0.817 -0.021 -6.231 1.00 97.06 183 GLY A O 1
ATOM 1474 N N . LEU A 1 184 ? -0.920 1.311 -6.723 1.00 96.00 184 LEU A N 1
ATOM 1475 C CA . LEU A 1 184 ? -1.260 0.598 -7.965 1.00 96.00 184 LEU A CA 1
ATOM 1476 C C . LEU A 1 184 ? -0.128 0.665 -8.981 1.00 96.00 184 LEU A C 1
ATOM 1478 O O . LEU A 1 184 ? 0.153 -0.333 -9.638 1.00 96.00 184 LEU A O 1
ATOM 1482 N N . MET A 1 185 ? 0.504 1.830 -9.117 1.00 96.38 185 MET A N 1
ATOM 1483 C CA . MET A 1 185 ? 1.595 2.025 -10.064 1.00 96.38 185 MET A CA 1
ATOM 1484 C C . MET A 1 185 ? 2.786 1.129 -9.720 1.00 96.38 185 MET A C 1
ATOM 1486 O O . MET A 1 185 ? 3.187 0.311 -10.546 1.00 96.38 185 MET A O 1
ATOM 1490 N N . PHE A 1 186 ? 3.296 1.199 -8.488 1.00 97.94 186 PHE A N 1
ATOM 1491 C CA . PHE A 1 186 ? 4.444 0.380 -8.088 1.00 97.94 186 PHE A CA 1
ATOM 1492 C C . PHE A 1 186 ? 4.132 -1.118 -8.099 1.00 97.94 186 PHE A C 1
ATOM 1494 O O . PHE A 1 186 ? 4.980 -1.913 -8.496 1.00 97.94 186 PHE A O 1
ATOM 1501 N N . ARG A 1 187 ? 2.900 -1.523 -7.758 1.00 97.56 187 ARG A N 1
ATOM 1502 C CA . ARG A 1 187 ? 2.473 -2.925 -7.895 1.00 97.56 187 ARG A CA 1
ATOM 1503 C C . ARG A 1 187 ? 2.446 -3.391 -9.352 1.00 97.56 187 ARG A C 1
ATOM 1505 O O . ARG A 1 187 ? 2.860 -4.517 -9.610 1.00 97.56 187 ARG A O 1
ATOM 1512 N N . LYS A 1 188 ? 2.026 -2.548 -10.305 1.00 96.94 188 LYS A N 1
ATOM 1513 C CA . LYS A 1 188 ? 2.113 -2.866 -11.743 1.00 96.94 188 LYS A CA 1
ATOM 1514 C C . LYS A 1 188 ? 3.563 -3.014 -12.196 1.00 96.94 188 LYS A C 1
ATOM 1516 O O . LYS A 1 188 ? 3.874 -3.998 -12.858 1.00 96.94 188 LYS A O 1
ATOM 1521 N N . ILE A 1 189 ? 4.438 -2.087 -11.799 1.00 98.06 189 ILE A N 1
ATOM 1522 C CA . ILE A 1 189 ? 5.874 -2.145 -12.115 1.00 98.06 189 ILE A CA 1
ATOM 1523 C C . ILE A 1 189 ? 6.490 -3.440 -11.570 1.00 98.06 189 ILE A C 1
ATOM 1525 O O . ILE A 1 189 ? 7.132 -4.162 -12.327 1.00 98.06 189 ILE A O 1
ATOM 1529 N N . LYS A 1 190 ? 6.222 -3.781 -10.299 1.00 97.88 190 LYS A N 1
ATOM 1530 C CA . LYS A 1 190 ? 6.648 -5.049 -9.683 1.00 97.88 190 LYS A CA 1
ATOM 1531 C C . LYS A 1 190 ? 6.109 -6.271 -10.426 1.00 97.88 190 LYS A C 1
ATOM 1533 O O . LYS A 1 190 ? 6.827 -7.242 -10.610 1.00 97.88 190 LYS A O 1
ATOM 1538 N N . GLN A 1 191 ? 4.838 -6.263 -10.822 1.00 96.44 191 GLN A N 1
ATOM 1539 C CA . GLN A 1 191 ? 4.253 -7.404 -11.527 1.00 96.44 191 GLN A CA 1
ATOM 1540 C C . GLN A 1 191 ? 4.882 -7.606 -12.915 1.00 96.44 191 GLN A C 1
ATOM 1542 O O . GLN A 1 191 ? 4.999 -8.741 -13.375 1.00 96.44 191 GLN A O 1
ATOM 1547 N N . GLY A 1 192 ? 5.278 -6.521 -13.587 1.00 94.62 192 GLY A N 1
ATOM 1548 C CA . GLY A 1 192 ? 5.893 -6.577 -14.907 1.00 94.62 192 GLY A CA 1
ATOM 1549 C C . GLY A 1 192 ? 4.984 -7.236 -15.953 1.00 94.62 192 GLY A C 1
ATOM 1550 O O . GLY A 1 192 ? 3.768 -7.023 -15.982 1.00 94.62 192 GLY A O 1
ATOM 1551 N N . GLY A 1 193 ? 5.583 -8.032 -16.845 1.00 92.12 193 GLY A N 1
ATOM 1552 C CA . GLY A 1 193 ? 4.854 -8.817 -17.846 1.00 92.12 193 GLY A CA 1
ATOM 1553 C C . GLY A 1 193 ? 3.937 -7.969 -18.734 1.00 92.12 193 GLY A C 1
ATOM 1554 O O . GLY A 1 193 ? 4.350 -6.934 -19.264 1.00 92.12 193 GLY A O 1
ATOM 1555 N N . SER A 1 194 ? 2.689 -8.410 -18.909 1.00 92.19 194 SER A N 1
ATOM 1556 C CA . SER A 1 194 ? 1.648 -7.668 -19.635 1.00 92.19 194 SER A CA 1
ATOM 1557 C C . SER A 1 194 ? 0.944 -6.604 -18.788 1.00 92.19 194 SER A C 1
ATOM 1559 O O . SER A 1 194 ? 0.203 -5.800 -19.342 1.00 92.19 194 SER A O 1
ATOM 1561 N N . SER A 1 195 ? 1.145 -6.580 -17.468 1.00 90.31 195 SER A N 1
ATOM 1562 C CA . SER A 1 195 ? 0.536 -5.578 -16.580 1.00 90.31 195 SER A CA 1
ATOM 1563 C C . SER A 1 195 ? 1.230 -4.218 -16.657 1.00 90.31 195 SER A C 1
ATOM 1565 O O . SER A 1 195 ? 0.654 -3.206 -16.249 1.00 90.31 195 SER A O 1
ATOM 1567 N N . TYR A 1 196 ? 2.460 -4.193 -17.175 1.00 95.12 196 TYR A N 1
ATOM 1568 C CA . TYR A 1 196 ? 3.282 -2.999 -17.288 1.00 95.12 196 TYR A CA 1
ATOM 1569 C C . TYR A 1 196 ? 4.025 -2.964 -18.623 1.00 95.12 196 TYR A C 1
ATOM 1571 O O . TYR A 1 196 ? 4.759 -3.897 -18.936 1.00 95.12 196 TYR A O 1
ATOM 1579 N N . MET A 1 197 ? 3.821 -1.904 -19.415 1.00 96.00 197 MET A N 1
ATOM 1580 C CA . MET A 1 197 ? 4.360 -1.729 -20.777 1.00 96.00 197 MET A CA 1
ATOM 1581 C C . MET A 1 197 ? 4.225 -2.984 -21.664 1.00 96.00 197 MET A C 1
ATOM 1583 O O . MET A 1 197 ? 5.233 -3.627 -21.979 1.00 96.00 197 MET A O 1
ATOM 1587 N N . PRO A 1 198 ? 3.004 -3.401 -22.048 1.00 96.75 198 PRO A N 1
ATOM 1588 C CA . PRO A 1 198 ? 2.786 -4.646 -22.783 1.00 96.75 198 PRO A CA 1
ATOM 1589 C C . PRO A 1 198 ? 3.651 -4.739 -24.048 1.00 96.75 198 PRO A C 1
ATOM 1591 O O . PRO A 1 198 ? 3.718 -3.793 -24.834 1.00 96.75 198 PRO A O 1
ATOM 1594 N N . TYR A 1 199 ? 4.274 -5.900 -24.286 1.00 97.19 199 TYR A N 1
ATOM 1595 C CA . TYR A 1 199 ? 5.179 -6.094 -25.429 1.00 97.19 199 TYR A CA 1
ATOM 1596 C C . TYR A 1 199 ? 4.515 -5.735 -26.767 1.00 97.19 199 TYR A C 1
ATOM 1598 O O . TYR A 1 199 ? 5.116 -5.063 -27.597 1.00 97.19 199 TYR A O 1
ATOM 1606 N N . ALA A 1 200 ? 3.244 -6.105 -26.958 1.00 97.19 200 ALA A N 1
ATOM 1607 C CA . ALA A 1 200 ? 2.509 -5.801 -28.184 1.00 97.19 200 ALA A CA 1
ATOM 1608 C C . ALA A 1 200 ? 2.381 -4.290 -28.462 1.00 97.19 200 ALA A C 1
ATOM 1610 O O . ALA A 1 200 ? 2.419 -3.882 -29.623 1.00 97.19 200 ALA A O 1
ATOM 1611 N N . GLU A 1 201 ? 2.238 -3.461 -27.426 1.00 96.75 201 GLU A N 1
ATOM 1612 C CA . GLU A 1 201 ? 2.152 -2.001 -27.560 1.00 96.75 201 GLU A CA 1
ATOM 1613 C C . GLU A 1 201 ? 3.528 -1.402 -27.856 1.00 96.75 201 GLU A C 1
ATOM 1615 O O . GLU A 1 201 ? 3.677 -0.640 -28.814 1.00 96.75 201 GLU A O 1
ATOM 1620 N N . MET A 1 202 ? 4.549 -1.835 -27.113 1.00 97.38 202 MET A N 1
ATOM 1621 C CA . MET A 1 202 ? 5.935 -1.408 -27.323 1.00 97.38 202 MET A CA 1
ATOM 1622 C C . MET A 1 202 ? 6.444 -1.804 -28.712 1.00 97.38 202 MET A C 1
ATOM 1624 O O . MET A 1 202 ? 7.083 -1.002 -29.388 1.00 97.38 202 MET A O 1
ATOM 1628 N N . ARG A 1 203 ? 6.085 -2.997 -29.202 1.00 97.81 203 ARG A N 1
ATOM 1629 C CA . ARG A 1 203 ? 6.428 -3.469 -30.549 1.00 97.81 203 ARG A CA 1
ATOM 1630 C C . ARG A 1 203 ? 5.802 -2.601 -31.629 1.00 97.81 203 ARG A C 1
ATOM 1632 O O . ARG A 1 203 ? 6.484 -2.252 -32.589 1.00 97.81 203 ARG A O 1
ATOM 1639 N N . ARG A 1 204 ? 4.523 -2.230 -31.487 1.00 97.62 204 ARG A N 1
ATOM 1640 C CA . ARG A 1 204 ? 3.852 -1.313 -32.429 1.00 97.62 204 ARG A CA 1
ATOM 1641 C C . ARG A 1 204 ? 4.533 0.052 -32.452 1.00 97.62 204 ARG A C 1
ATOM 1643 O O . ARG A 1 204 ? 4.709 0.612 -33.531 1.00 97.62 204 ARG A O 1
ATOM 1650 N N . LEU A 1 205 ? 4.928 0.565 -31.285 1.00 96.50 205 LEU A N 1
ATOM 1651 C CA . LEU A 1 205 ? 5.664 1.821 -31.177 1.00 96.50 205 LEU A CA 1
ATOM 1652 C C . LEU A 1 205 ? 7.032 1.726 -31.869 1.00 96.50 205 LEU A C 1
ATOM 1654 O O . LEU A 1 205 ? 7.300 2.527 -32.762 1.00 96.50 205 LEU A O 1
ATOM 1658 N N . MET A 1 206 ? 7.850 0.722 -31.530 1.00 97.56 206 MET A N 1
ATOM 1659 C CA . MET A 1 206 ? 9.177 0.522 -32.131 1.00 97.56 206 MET A CA 1
ATOM 1660 C C . MET A 1 206 ? 9.098 0.318 -33.641 1.00 97.56 206 MET A C 1
ATOM 1662 O O . MET A 1 206 ? 9.817 0.978 -34.376 1.00 97.56 206 MET A O 1
ATOM 1666 N N . THR A 1 207 ? 8.142 -0.475 -34.133 1.00 97.62 207 THR A N 1
ATOM 1667 C CA . THR A 1 207 ? 7.935 -0.669 -35.583 1.00 97.62 207 THR A CA 1
ATOM 1668 C C . THR A 1 207 ? 7.719 0.659 -36.320 1.00 97.62 207 THR A C 1
ATOM 1670 O O . THR A 1 207 ? 8.070 0.782 -37.488 1.00 97.62 207 THR A O 1
ATOM 1673 N N . ARG A 1 208 ? 7.138 1.667 -35.656 1.00 96.31 208 ARG A N 1
ATOM 1674 C CA . ARG A 1 208 ? 6.893 2.985 -36.249 1.00 96.31 208 ARG A CA 1
ATOM 1675 C C . ARG A 1 208 ? 8.104 3.915 -36.174 1.00 96.31 208 ARG A C 1
ATOM 1677 O O . ARG A 1 208 ? 8.284 4.709 -37.092 1.00 96.31 208 ARG A O 1
ATOM 1684 N N . ILE A 1 209 ? 8.866 3.880 -35.080 1.00 95.62 209 ILE A N 1
ATOM 1685 C CA . ILE A 1 209 ? 9.935 4.862 -34.824 1.00 95.62 209 ILE A CA 1
ATOM 1686 C C . ILE A 1 209 ? 11.336 4.340 -35.157 1.00 95.62 209 ILE A C 1
ATOM 1688 O O . ILE A 1 209 ? 12.178 5.119 -35.589 1.00 95.62 209 ILE A O 1
ATOM 1692 N N . MET A 1 210 ? 11.580 3.044 -34.956 1.00 95.38 210 MET A N 1
ATOM 1693 C CA . MET A 1 210 ? 12.866 2.375 -35.150 1.00 95.38 210 MET A CA 1
ATOM 1694 C C . MET A 1 210 ? 12.649 0.871 -35.400 1.00 95.38 210 MET A C 1
ATOM 1696 O O . MET A 1 210 ? 12.700 0.070 -34.465 1.00 95.38 210 MET A O 1
ATOM 1700 N N . PRO A 1 211 ? 12.366 0.466 -36.652 1.00 96.00 211 PRO A N 1
ATOM 1701 C CA . PRO A 1 211 ? 12.089 -0.931 -36.979 1.00 96.00 211 PRO A CA 1
ATOM 1702 C C . PRO A 1 211 ? 13.214 -1.908 -36.604 1.00 96.00 211 PRO A C 1
ATOM 1704 O O . PRO A 1 211 ? 12.905 -3.037 -36.235 1.00 96.00 211 PRO A O 1
ATOM 1707 N N . SER A 1 212 ? 14.484 -1.484 -36.658 1.00 95.25 212 SER A N 1
ATOM 1708 C CA . SER A 1 212 ? 15.649 -2.308 -36.286 1.00 95.25 212 SER A CA 1
ATOM 1709 C C . SER A 1 212 ? 15.610 -2.746 -34.820 1.00 95.25 212 SER A C 1
ATOM 1711 O O . SER A 1 212 ? 15.826 -3.915 -34.514 1.00 95.25 212 SER A O 1
ATOM 1713 N N . ALA A 1 213 ? 15.173 -1.859 -33.922 1.00 95.19 213 ALA A N 1
ATOM 1714 C CA . ALA A 1 213 ? 15.070 -2.150 -32.495 1.00 95.19 213 ALA A CA 1
ATOM 1715 C C . ALA A 1 213 ? 14.012 -3.214 -32.145 1.00 95.19 213 ALA A C 1
ATOM 1717 O O . ALA A 1 213 ? 13.996 -3.716 -31.024 1.00 95.19 213 ALA A O 1
ATOM 1718 N N . VAL A 1 214 ? 13.121 -3.581 -33.077 1.00 97.00 214 VAL A N 1
ATOM 1719 C CA . VAL A 1 214 ? 12.110 -4.628 -32.849 1.00 97.00 214 VAL A CA 1
ATOM 1720 C C . VAL A 1 214 ? 12.753 -6.002 -32.647 1.00 97.00 214 VAL A C 1
ATOM 1722 O O . VAL A 1 214 ? 12.179 -6.813 -31.922 1.00 97.00 214 VAL A O 1
ATOM 1725 N N . GLU A 1 215 ? 13.917 -6.256 -33.253 1.00 95.19 215 GLU A N 1
ATOM 1726 C CA . GLU A 1 215 ? 14.614 -7.546 -33.169 1.00 95.19 215 GLU A CA 1
ATOM 1727 C C . GLU A 1 215 ? 15.017 -7.886 -31.727 1.00 95.19 215 GLU A C 1
ATOM 1729 O O . GLU A 1 215 ? 14.727 -8.985 -31.261 1.00 95.19 215 GLU A O 1
ATOM 1734 N N . ASN A 1 216 ? 15.575 -6.916 -30.995 1.00 94.38 216 ASN A N 1
ATOM 1735 C CA . ASN A 1 216 ? 16.046 -7.097 -29.614 1.00 94.38 216 ASN A CA 1
ATOM 1736 C C . ASN A 1 216 ? 15.031 -6.637 -28.554 1.00 94.38 216 ASN A C 1
ATOM 1738 O O . ASN A 1 216 ? 15.264 -6.784 -27.355 1.00 94.38 216 ASN A O 1
ATOM 1742 N N . LEU A 1 217 ? 13.882 -6.089 -28.971 1.00 97.56 217 LEU A N 1
ATOM 1743 C CA . LEU A 1 217 ? 12.916 -5.461 -28.067 1.00 97.56 217 LEU A CA 1
ATOM 1744 C C . LEU A 1 217 ? 12.446 -6.388 -26.944 1.00 97.56 217 LEU A C 1
ATOM 1746 O O . LEU A 1 217 ? 12.229 -5.919 -25.833 1.00 97.56 217 LEU A O 1
ATOM 1750 N N . GLU A 1 218 ? 12.203 -7.668 -27.233 1.00 97.31 218 GLU A N 1
ATOM 1751 C CA . GLU A 1 218 ? 11.679 -8.600 -26.228 1.00 97.31 218 GLU A CA 1
ATOM 1752 C C . GLU A 1 218 ? 12.675 -8.804 -25.083 1.00 97.31 218 GLU A C 1
ATOM 1754 O O . GLU A 1 218 ? 12.293 -8.711 -23.915 1.00 97.31 218 GLU A O 1
ATOM 1759 N N . GLU A 1 219 ? 13.948 -9.001 -25.428 1.00 97.56 219 GLU A N 1
ATOM 1760 C CA . GLU A 1 219 ? 15.044 -9.167 -24.477 1.00 97.56 219 GLU A CA 1
ATOM 1761 C C . GLU A 1 219 ? 15.304 -7.869 -23.702 1.00 97.56 219 GLU A C 1
ATOM 1763 O O . GLU A 1 219 ? 15.226 -7.859 -22.472 1.00 97.56 219 GLU A O 1
ATOM 1768 N N . ASP A 1 220 ? 15.507 -6.752 -24.407 1.00 97.94 220 ASP A N 1
ATOM 1769 C CA . ASP A 1 220 ? 15.837 -5.461 -23.796 1.00 97.94 220 ASP A CA 1
ATOM 1770 C C . ASP A 1 220 ? 14.711 -4.956 -22.879 1.00 97.94 220 ASP A C 1
ATOM 1772 O O . ASP A 1 220 ? 14.946 -4.529 -21.743 1.00 97.94 220 ASP A O 1
ATOM 1776 N N . LEU A 1 221 ? 13.453 -5.040 -23.330 1.00 98.31 221 LEU A N 1
ATOM 1777 C CA . LEU A 1 221 ? 12.296 -4.671 -22.512 1.00 98.31 221 LEU A CA 1
ATOM 1778 C C . LEU A 1 221 ? 12.118 -5.630 -21.328 1.00 98.31 221 LEU A C 1
ATOM 1780 O O . LEU A 1 221 ? 11.719 -5.192 -20.246 1.00 98.31 221 LEU A O 1
ATOM 1784 N N . GLY A 1 222 ? 12.388 -6.922 -21.528 1.00 98.06 222 GLY A N 1
ATOM 1785 C CA . GLY A 1 222 ? 12.363 -7.935 -20.478 1.00 98.06 222 GLY A CA 1
ATOM 1786 C C . GLY A 1 222 ? 13.339 -7.605 -19.349 1.00 98.06 222 GLY A C 1
ATOM 1787 O O . GLY A 1 222 ? 12.921 -7.518 -18.192 1.00 98.06 222 GLY A O 1
ATOM 1788 N N . LEU A 1 223 ? 14.598 -7.316 -19.692 1.00 97.88 223 LEU A N 1
ATOM 1789 C CA . LEU A 1 223 ? 15.641 -6.916 -18.741 1.00 97.88 223 LEU A CA 1
ATOM 1790 C C . LEU A 1 223 ? 15.259 -5.649 -17.969 1.00 97.88 223 LEU A C 1
ATOM 1792 O O . LEU A 1 223 ? 15.340 -5.614 -16.740 1.00 97.88 223 LEU A O 1
ATOM 1796 N N . MET A 1 224 ? 14.775 -4.619 -18.668 1.00 98.44 224 MET A N 1
ATOM 1797 C CA . MET A 1 224 ? 14.357 -3.368 -18.028 1.00 98.44 224 MET A CA 1
ATOM 1798 C C . MET A 1 224 ? 13.221 -3.581 -17.022 1.00 98.44 224 MET A C 1
ATOM 1800 O O . MET A 1 224 ? 13.252 -3.021 -15.924 1.00 98.44 224 MET A O 1
ATOM 1804 N N . LYS A 1 225 ? 12.237 -4.425 -17.358 1.00 98.31 225 LYS A N 1
ATOM 1805 C CA . LYS A 1 225 ? 11.147 -4.783 -16.441 1.00 98.31 225 LYS A CA 1
ATOM 1806 C C . LYS A 1 225 ? 11.631 -5.596 -15.249 1.00 98.31 225 LYS A C 1
ATOM 1808 O O . LYS A 1 225 ? 11.139 -5.372 -14.147 1.00 98.31 225 LYS A O 1
ATOM 1813 N N . GLU A 1 226 ? 12.582 -6.507 -15.438 1.00 98.12 226 GLU A N 1
ATOM 1814 C CA . GLU A 1 226 ? 13.160 -7.275 -14.334 1.00 98.12 226 GLU A CA 1
ATOM 1815 C C . GLU A 1 226 ? 13.877 -6.353 -13.338 1.00 98.12 226 GLU A C 1
ATOM 1817 O O . GLU A 1 226 ? 13.652 -6.445 -12.129 1.00 98.12 226 GLU A O 1
ATOM 1822 N N . PHE A 1 227 ? 14.696 -5.419 -13.832 1.00 98.31 227 PHE A N 1
ATOM 1823 C CA . PHE A 1 227 ? 15.370 -4.445 -12.975 1.00 98.31 227 PHE A CA 1
ATOM 1824 C C . PHE A 1 227 ? 14.368 -3.543 -12.250 1.00 98.31 227 PHE A C 1
ATOM 1826 O O . PHE A 1 227 ? 14.456 -3.375 -11.032 1.00 98.31 227 PHE A O 1
ATOM 1833 N N . ALA A 1 228 ? 13.373 -3.022 -12.971 1.00 98.56 228 ALA A N 1
ATOM 1834 C CA . ALA A 1 228 ? 12.324 -2.192 -12.390 1.00 98.56 228 ALA A CA 1
ATOM 1835 C C . ALA A 1 228 ? 11.506 -2.939 -11.329 1.00 98.56 228 ALA A C 1
ATOM 1837 O O . ALA A 1 228 ? 11.172 -2.365 -10.293 1.00 98.56 228 ALA A O 1
ATOM 1838 N N . SER A 1 229 ? 11.229 -4.227 -11.548 1.00 98.44 229 SER A N 1
ATOM 1839 C CA . SER A 1 229 ? 10.513 -5.067 -10.590 1.00 98.44 229 SER A CA 1
ATOM 1840 C C . SER A 1 229 ? 11.251 -5.174 -9.257 1.00 98.44 229 SER A C 1
ATOM 1842 O O . SER A 1 229 ? 10.623 -5.061 -8.204 1.00 98.44 229 SER A O 1
ATOM 1844 N N . LYS A 1 230 ? 12.575 -5.378 -9.292 1.00 98.25 230 LYS A N 1
ATOM 1845 C CA . LYS A 1 230 ? 13.411 -5.470 -8.082 1.00 98.25 230 LYS A CA 1
ATOM 1846 C C . LYS A 1 230 ? 13.424 -4.148 -7.314 1.00 98.25 230 LYS A C 1
ATOM 1848 O O . LYS A 1 230 ? 13.231 -4.141 -6.105 1.00 98.25 230 LYS A O 1
ATOM 1853 N N . ILE A 1 231 ? 13.577 -3.030 -8.020 1.00 98.38 231 ILE A N 1
ATOM 1854 C CA . ILE A 1 231 ? 13.581 -1.692 -7.411 1.00 98.38 231 ILE A CA 1
ATOM 1855 C C . ILE A 1 231 ? 12.214 -1.370 -6.776 1.00 98.38 231 ILE A C 1
ATOM 1857 O O . ILE A 1 231 ? 12.137 -0.900 -5.644 1.00 98.38 231 ILE A O 1
ATOM 1861 N N . ALA A 1 232 ? 11.109 -1.680 -7.459 1.00 98.06 232 ALA A N 1
ATOM 1862 C CA . ALA A 1 232 ? 9.761 -1.385 -6.969 1.00 98.06 232 ALA A CA 1
ATOM 1863 C C . ALA A 1 232 ? 9.297 -2.283 -5.803 1.00 98.06 232 ALA A C 1
ATOM 1865 O O . ALA A 1 232 ? 8.227 -2.041 -5.237 1.00 98.06 232 ALA A O 1
ATOM 1866 N N . GLU A 1 233 ? 10.061 -3.317 -5.434 1.00 97.56 233 GLU A N 1
ATOM 1867 C CA . GLU A 1 233 ? 9.638 -4.341 -4.478 1.00 97.56 233 GLU A CA 1
ATOM 1868 C C . GLU A 1 233 ? 9.229 -3.760 -3.121 1.00 97.56 233 GLU A C 1
ATOM 1870 O O . GLU A 1 233 ? 8.167 -4.116 -2.600 1.00 97.56 233 GLU A O 1
ATOM 1875 N N . ALA A 1 234 ? 10.029 -2.829 -2.592 1.00 97.38 234 ALA A N 1
ATOM 1876 C CA . ALA A 1 234 ? 9.794 -2.212 -1.291 1.00 97.38 234 ALA A CA 1
ATOM 1877 C C . ALA A 1 234 ? 8.472 -1.428 -1.241 1.00 97.38 234 ALA A C 1
ATOM 1879 O O . ALA A 1 234 ? 7.746 -1.505 -0.253 1.00 97.38 234 ALA A O 1
ATOM 1880 N N . LEU A 1 235 ? 8.119 -0.709 -2.311 1.00 98.19 235 LEU A N 1
ATOM 1881 C CA . LEU A 1 235 ? 6.879 0.077 -2.381 1.00 98.19 235 LEU A CA 1
ATOM 1882 C C . LEU A 1 235 ? 5.653 -0.769 -2.733 1.00 98.19 235 LEU A C 1
ATOM 1884 O O . LEU A 1 235 ? 4.531 -0.442 -2.347 1.00 98.19 235 LEU A O 1
ATOM 1888 N N . ALA A 1 236 ? 5.851 -1.870 -3.450 1.00 97.44 236 ALA A N 1
ATOM 1889 C CA . ALA A 1 236 ? 4.782 -2.783 -3.825 1.00 97.44 236 ALA A CA 1
ATOM 1890 C C . ALA A 1 236 ? 4.439 -3.816 -2.733 1.00 97.44 236 ALA A C 1
ATOM 1892 O O . ALA A 1 236 ? 3.500 -4.595 -2.916 1.00 97.44 236 ALA A O 1
ATOM 1893 N N . ALA A 1 237 ? 5.174 -3.841 -1.616 1.00 97.25 237 ALA A N 1
ATOM 1894 C CA . ALA A 1 237 ? 4.885 -4.706 -0.477 1.00 97.25 237 ALA A CA 1
ATOM 1895 C C . ALA A 1 237 ? 3.516 -4.400 0.166 1.00 97.25 237 ALA A C 1
ATOM 1897 O O . ALA A 1 237 ? 3.025 -3.264 0.167 1.00 97.25 237 ALA A O 1
ATOM 1898 N N . ASN A 1 238 ? 2.896 -5.443 0.717 1.00 97.44 238 ASN A N 1
ATOM 1899 C CA . ASN A 1 238 ? 1.640 -5.356 1.449 1.00 97.44 238 ASN A CA 1
ATOM 1900 C C . ASN A 1 238 ? 1.850 -5.808 2.895 1.00 97.44 238 ASN A C 1
ATOM 1902 O O . ASN A 1 238 ? 2.105 -6.985 3.124 1.00 97.44 238 ASN A O 1
ATOM 1906 N N . GLU A 1 239 ? 1.730 -4.873 3.832 1.00 98.00 239 GLU A N 1
ATOM 1907 C CA . GLU A 1 239 ? 1.792 -5.111 5.280 1.00 98.00 239 GLU A CA 1
ATOM 1908 C C . GLU A 1 239 ? 0.383 -5.208 5.902 1.00 98.00 239 GLU A C 1
ATOM 1910 O O . GLU A 1 239 ? 0.247 -5.322 7.117 1.00 98.00 239 GLU A O 1
ATOM 1915 N N . LEU A 1 240 ? -0.676 -5.149 5.083 1.00 97.56 240 LEU A N 1
ATOM 1916 C CA . LEU A 1 240 ? -2.054 -5.389 5.514 1.00 97.56 240 LEU A CA 1
ATOM 1917 C C . LEU A 1 240 ? -2.386 -6.882 5.493 1.00 97.56 240 LEU A C 1
ATOM 1919 O O . LEU A 1 240 ? -1.932 -7.628 4.622 1.00 97.56 240 LEU A O 1
ATOM 1923 N N . MET A 1 241 ? -3.296 -7.283 6.374 1.00 96.25 241 MET A N 1
ATOM 1924 C CA . MET A 1 241 ? -3.979 -8.575 6.299 1.00 96.25 241 MET A CA 1
ATOM 1925 C C . MET A 1 241 ? -4.990 -8.612 5.146 1.00 96.25 241 MET A C 1
ATOM 1927 O O . MET A 1 241 ? -5.295 -9.684 4.615 1.00 96.25 241 MET A O 1
ATOM 1931 N N . LEU A 1 242 ? -5.517 -7.451 4.740 1.00 94.06 242 LEU A N 1
ATOM 1932 C CA . LEU A 1 242 ? -6.374 -7.326 3.568 1.00 94.06 242 LEU A CA 1
ATOM 1933 C C . LEU A 1 242 ? -5.604 -7.563 2.260 1.00 94.06 242 LEU A C 1
ATOM 1935 O O . LEU A 1 242 ? -4.552 -6.972 2.004 1.00 94.06 242 LEU A O 1
ATOM 1939 N N . GLU A 1 243 ? -6.192 -8.353 1.360 1.00 91.56 243 GLU A N 1
ATOM 1940 C CA . GLU A 1 243 ? -5.676 -8.491 0.001 1.00 91.56 243 GLU A CA 1
ATOM 1941 C C . GLU A 1 243 ? -5.988 -7.236 -0.832 1.00 91.56 243 GLU A C 1
ATOM 1943 O O . GLU A 1 243 ? -7.124 -6.973 -1.233 1.00 91.56 243 GLU A O 1
ATOM 1948 N N . VAL A 1 244 ? -4.949 -6.462 -1.124 1.00 92.12 244 VAL A N 1
ATOM 1949 C CA . VAL A 1 244 ? -5.023 -5.145 -1.771 1.00 92.12 244 VAL A CA 1
ATOM 1950 C C . VAL A 1 244 ? -5.662 -5.181 -3.166 1.00 92.12 244 VAL A C 1
ATOM 1952 O O . VAL A 1 244 ? -6.455 -4.294 -3.495 1.00 92.12 244 VAL A O 1
ATOM 1955 N N . GLY A 1 245 ? -5.324 -6.188 -3.982 1.00 84.44 245 GLY A N 1
ATOM 1956 C CA . GLY A 1 245 ? -5.774 -6.309 -5.375 1.00 84.44 245 GLY A CA 1
ATOM 1957 C C . GLY A 1 245 ? -7.280 -6.536 -5.492 1.00 84.44 245 GLY A C 1
ATOM 1958 O O . GLY A 1 245 ? -7.956 -5.808 -6.218 1.00 84.44 245 GLY A O 1
ATOM 1959 N N . ALA A 1 246 ? -7.812 -7.478 -4.712 1.00 87.44 246 ALA A N 1
ATOM 1960 C CA . ALA A 1 246 ? -9.241 -7.777 -4.665 1.00 87.44 246 ALA A CA 1
ATOM 1961 C C . ALA A 1 246 ? -10.100 -6.633 -4.082 1.00 87.44 246 ALA A C 1
ATOM 1963 O O . ALA A 1 246 ? -11.279 -6.526 -4.409 1.00 87.44 246 ALA A O 1
ATOM 1964 N N . HIS A 1 247 ? -9.518 -5.747 -3.261 1.00 90.75 247 HIS A N 1
ATOM 1965 C CA . HIS A 1 247 ? -10.266 -4.735 -2.493 1.00 90.75 247 HIS A CA 1
ATOM 1966 C C . HIS A 1 247 ? -10.094 -3.298 -2.987 1.00 90.75 247 HIS A C 1
ATOM 1968 O O . HIS A 1 247 ? -10.541 -2.354 -2.325 1.00 90.75 247 HIS A O 1
ATOM 1974 N N . GLY A 1 248 ? -9.454 -3.109 -4.144 1.00 91.38 248 GLY A N 1
ATOM 1975 C CA . GLY A 1 248 ? -9.289 -1.792 -4.758 1.00 91.38 248 GLY A CA 1
ATOM 1976 C C . GLY A 1 248 ? -8.450 -0.831 -3.912 1.00 91.38 248 GLY A C 1
ATOM 1977 O O . GLY A 1 248 ? -8.666 0.381 -3.952 1.00 91.38 248 GLY A O 1
ATOM 1978 N N . VAL A 1 249 ? -7.509 -1.350 -3.119 1.00 96.50 249 VAL A N 1
ATOM 1979 C CA . VAL A 1 249 ? -6.603 -0.510 -2.332 1.00 96.50 249 VAL A CA 1
ATOM 1980 C C . VAL A 1 249 ? -5.566 0.086 -3.277 1.00 96.50 249 VAL A C 1
ATOM 1982 O O . VAL A 1 249 ? -4.698 -0.610 -3.808 1.00 96.50 249 VAL A O 1
ATOM 1985 N N . GLY A 1 250 ? -5.695 1.387 -3.536 1.00 96.50 250 GLY A N 1
ATOM 1986 C CA . GLY A 1 250 ? -4.884 2.065 -4.544 1.00 96.50 250 GLY A CA 1
ATOM 1987 C C . GLY A 1 250 ? -3.596 2.714 -4.024 1.00 96.50 250 GLY A C 1
ATOM 1988 O O . GLY A 1 250 ? -2.653 2.948 -4.781 1.00 96.50 250 GLY A O 1
ATOM 1989 N N . TYR A 1 251 ? -3.544 2.970 -2.722 1.00 98.00 251 TYR A N 1
ATOM 1990 C CA . TYR A 1 251 ? -2.406 3.566 -2.032 1.00 98.00 251 TYR A CA 1
ATOM 1991 C C . TYR A 1 251 ? -1.350 2.530 -1.634 1.00 98.00 251 TYR A C 1
ATOM 1993 O O . TYR A 1 251 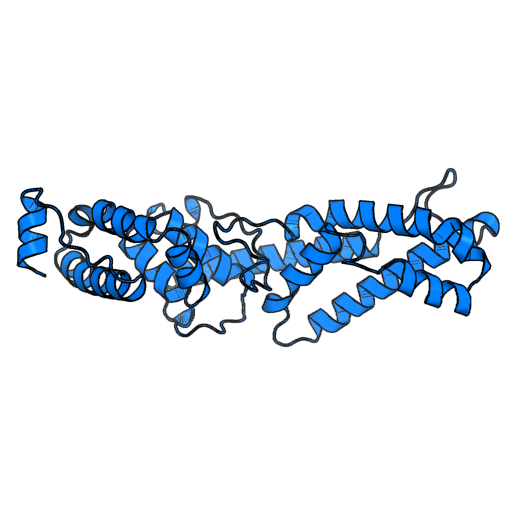? -1.513 1.318 -1.831 1.00 98.00 251 TYR A O 1
ATOM 2001 N N . LEU A 1 252 ? -0.229 3.039 -1.130 1.00 98.31 252 LEU A N 1
ATOM 2002 C CA . LEU A 1 252 ? 0.890 2.253 -0.624 1.00 98.31 252 LEU A CA 1
ATOM 2003 C C . LEU A 1 252 ? 0.535 1.589 0.705 1.00 98.31 252 LEU A C 1
ATOM 2005 O O . LEU A 1 252 ? -0.157 2.163 1.538 1.00 98.31 252 LEU A O 1
ATOM 2009 N N . THR A 1 253 ? 1.026 0.371 0.885 1.00 98.44 253 THR A N 1
ATOM 2010 C CA . THR A 1 253 ? 0.681 -0.512 2.011 1.00 98.44 253 THR A CA 1
ATOM 2011 C C . THR A 1 253 ? 1.923 -1.127 2.645 1.00 98.44 253 THR A C 1
ATOM 2013 O O . THR A 1 253 ? 1.812 -2.055 3.428 1.00 98.44 253 THR A O 1
ATOM 2016 N N . CYS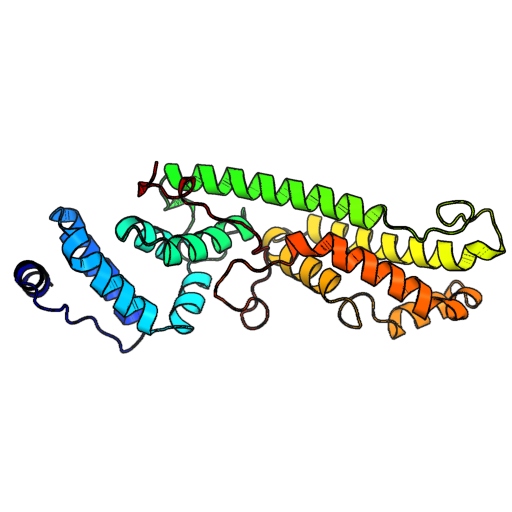 A 1 254 ? 3.112 -0.629 2.303 1.00 98.38 254 CYS A N 1
ATOM 2017 C CA . CYS A 1 254 ? 4.406 -1.141 2.755 1.00 98.38 254 CYS A CA 1
ATOM 2018 C C . CYS A 1 254 ? 4.884 -0.524 4.082 1.00 98.38 254 CYS A C 1
ATOM 2020 O O . CYS A 1 254 ? 6.043 -0.666 4.475 1.00 98.38 254 CYS A O 1
ATOM 2022 N N . VAL A 1 255 ? 4.009 0.220 4.761 1.00 97.75 255 VAL A N 1
ATOM 2023 C CA . VAL A 1 255 ? 4.341 0.907 6.008 1.00 97.75 255 VAL A CA 1
ATOM 2024 C C . VAL A 1 255 ? 4.478 -0.123 7.118 1.00 97.75 255 VAL A C 1
ATOM 2026 O O . VAL A 1 255 ? 3.523 -0.806 7.464 1.00 97.75 255 VAL A O 1
ATOM 2029 N N . LYS A 1 256 ? 5.656 -0.178 7.737 1.00 96.88 256 LYS A N 1
ATOM 2030 C CA . LYS A 1 256 ? 5.884 -1.018 8.914 1.00 96.88 256 LYS A CA 1
ATOM 2031 C C . LYS A 1 256 ? 5.460 -0.279 10.177 1.00 96.88 256 LYS A C 1
ATOM 2033 O O . LYS A 1 256 ? 5.963 0.818 10.450 1.00 96.88 256 LYS A O 1
ATOM 2038 N N . VAL A 1 257 ? 4.557 -0.880 10.944 1.00 96.50 257 VAL A N 1
ATOM 2039 C CA . VAL A 1 257 ? 4.128 -0.399 12.264 1.00 96.50 257 VAL A CA 1
ATOM 2040 C C . VAL A 1 257 ? 4.892 -1.180 13.326 1.00 96.50 257 VAL A C 1
ATOM 2042 O O . VAL A 1 257 ? 4.989 -2.402 13.255 1.00 96.50 257 VAL A O 1
ATOM 2045 N N . ARG A 1 258 ? 5.504 -0.467 14.268 1.00 94.44 258 ARG A N 1
ATOM 2046 C CA . ARG A 1 258 ? 6.290 -1.039 15.365 1.00 94.44 258 ARG A CA 1
ATOM 2047 C C . ARG A 1 258 ? 5.587 -0.784 16.694 1.00 94.44 258 ARG A C 1
ATOM 2049 O O . ARG A 1 258 ? 4.732 0.089 16.780 1.00 94.44 258 ARG A O 1
ATOM 2056 N N . LEU A 1 259 ? 6.004 -1.497 17.741 1.00 92.75 259 LEU A N 1
ATOM 2057 C CA . LEU A 1 259 ? 5.469 -1.308 19.095 1.00 92.75 259 LEU A CA 1
ATOM 2058 C C . LEU A 1 259 ? 5.617 0.142 19.583 1.00 92.75 259 LEU A C 1
ATOM 2060 O O . LEU A 1 259 ? 4.684 0.677 20.164 1.00 92.75 259 LEU A O 1
ATOM 2064 N N . GLU A 1 260 ? 6.734 0.801 19.256 1.00 91.31 260 GLU A N 1
ATOM 2065 C CA . GLU A 1 260 ? 7.007 2.222 19.553 1.00 91.31 260 GLU A CA 1
ATOM 2066 C C . GLU A 1 260 ? 6.054 3.211 18.857 1.00 91.31 260 GLU A C 1
ATOM 2068 O O . GLU A 1 260 ? 6.023 4.391 19.196 1.00 91.31 260 GLU A O 1
ATOM 2073 N N . ASP A 1 261 ? 5.301 2.756 17.852 1.00 91.62 261 ASP A N 1
ATOM 2074 C CA . ASP A 1 261 ? 4.296 3.575 17.175 1.00 91.62 261 ASP A CA 1
ATOM 2075 C C . ASP A 1 261 ? 2.922 3.494 17.857 1.00 91.62 261 ASP A C 1
ATOM 2077 O O . ASP A 1 261 ? 2.008 4.197 17.428 1.00 91.62 261 ASP A O 1
ATOM 2081 N N . MET A 1 262 ? 2.750 2.635 18.867 1.00 94.75 262 MET A N 1
ATOM 2082 C CA . MET A 1 262 ? 1.486 2.430 19.576 1.00 94.75 262 MET A CA 1
ATOM 2083 C C . MET A 1 262 ? 1.454 3.275 20.857 1.00 94.75 262 MET A C 1
ATOM 2085 O O . MET A 1 262 ? 2.392 3.206 21.651 1.00 94.75 262 MET A O 1
ATOM 2089 N N . PRO A 1 263 ? 0.383 4.047 21.108 1.00 93.75 263 PRO A N 1
ATOM 2090 C CA . PRO A 1 263 ? 0.355 5.025 22.200 1.00 93.75 263 PRO A CA 1
ATOM 2091 C C . PRO A 1 263 ? 0.390 4.403 23.604 1.00 93.75 263 PRO A C 1
ATOM 2093 O O . PRO A 1 263 ? 0.785 5.076 24.545 1.00 93.75 263 PRO A O 1
ATOM 2096 N N . TRP A 1 264 ? 0.010 3.131 23.765 1.00 93.06 264 TRP A N 1
ATOM 2097 C CA . TRP A 1 264 ? 0.065 2.426 25.056 1.00 93.06 264 TRP A CA 1
ATOM 2098 C C . TRP A 1 264 ? 1.435 1.823 25.385 1.00 93.06 264 TRP A C 1
ATOM 2100 O O . TRP A 1 264 ? 1.626 1.309 26.482 1.00 93.06 264 TRP A O 1
ATOM 2110 N N . ASN A 1 265 ? 2.387 1.890 24.451 1.00 88.12 265 ASN A N 1
ATOM 2111 C CA . ASN A 1 265 ? 3.765 1.433 24.644 1.00 88.12 265 ASN A CA 1
ATOM 2112 C C . ASN A 1 265 ? 4.763 2.601 24.774 1.00 88.12 265 ASN A C 1
ATOM 2114 O O . ASN A 1 265 ? 5.971 2.355 24.821 1.00 88.12 265 ASN A O 1
ATOM 2118 N N . ALA A 1 266 ? 4.271 3.845 24.744 1.00 66.38 266 ALA A N 1
ATOM 2119 C CA . ALA A 1 266 ? 5.065 5.074 24.769 1.00 66.38 266 ALA A CA 1
ATOM 2120 C C . ALA A 1 266 ? 5.379 5.558 26.192 1.00 66.38 266 ALA A C 1
ATOM 2122 O O . ALA A 1 266 ? 4.545 5.346 27.100 1.00 66.38 266 ALA A O 1
#

Foldseek 3Di:
DVVQVVVLVVVDAHPADQPALVSNLVVLVVVLVVCVVVVNLVSCLVSSVVSLCVNPQRNLLVCLQALLSQCVSCQSSVPPQSNLSSLLSLLLQPPDDPHPDHNVVDDPLQVVLSVVLSVVLVVLLVVLLVVLLVDADADPVGGQDCVDVVRNLLVVLNVVSSVVSVVVVVVLVPDPRNSQAVLVVLLLLLVFACSPPHLVNVLVVCVVPPVVSNVCNVVSSVVSSVSSNVSSVQQNDAPHPHDCVVSSRRTTHNRDDDLVSRPVSD

Sequence (266 aa):
LYNQIFGAFYKFALRIPSDTINTTLSFCESILKITGDLGCTDLIRDQIATALQAHRHALYTAIKEDPARWLKLAISLENDALYTEAFIHIVGAHPCSPWPTKPSALPDEIQKPVARKAEKLDQLCTEIERELLLLTIQVRTGPVQPQEHSQFDTWLVVQTFRDQLAREFHQLENSRSRSMKRGLMFRKIKQGGSSYMPYAEMRRLMTRIMPSAVENLEEDLGLMKEFASKIAEALAANELMLEVGAHGVGYLTCVKVRLEDMPWNA

Secondary structure (DSSP, 8-state):
-HHHHHHHHTTPPP----S-HHHHHHHHHHHHHHHHHTT-GGGTHHHHHHHHHTTTHHHHHHHHHSHHHHHHHHHHTT-HHHHHHHHHHHHHHTT---SSS-GGGS-HHHHHHHHHHHHHHHHHHHHHHHHHHH---EETTEE--TTSGGGHHHHHHHHHHHHHHHHHHHHHHT-TTSHHHHHHHHHHHHH-TTTSS-HHHHHHHHHHH-GGGGTTHHHHHHHHHHHHHHHTHHHH-B-SSS-TTTTT--S-B-PPP-GGGSGGG-

Radius of gyration: 24.53 Å; chains: 1; bounding box: 57×31×75 Å